Protein AF-A0A1Q9LGR7-F1 (afdb_monomer)

Sequence (185 aa):
MIRQAVPADFPRLREVEVLAGAAFRDVGMAWVAEDEPPSAEVLGRFAAAGRAWVCEVARAGGHDTAGVGGQGTAVVGGRGTAAAGGQGTVGAYLLAERVDGRVHVAQVSVDPAYRGMRLGAALIDHVDDGGGITLTTFADVPWNAPHYRRLGFRVVEATGGLALVVRREAALGLDPATRVCMIRP

Structure (mmCIF, N/CA/C/O backbone):
data_AF-A0A1Q9LGR7-F1
#
_entry.id   AF-A0A1Q9LGR7-F1
#
loop_
_atom_site.group_PDB
_atom_site.id
_atom_site.type_symbol
_atom_site.label_atom_id
_atom_site.label_alt_id
_atom_site.label_comp_id
_atom_site.label_asym_id
_atom_site.label_entity_id
_atom_site.label_seq_id
_atom_site.pdbx_PDB_ins_code
_atom_site.Cartn_x
_atom_site.Cartn_y
_atom_site.Cartn_z
_atom_site.occupancy
_atom_site.B_iso_or_equiv
_atom_site.auth_seq_id
_atom_site.auth_comp_id
_atom_site.auth_asym_id
_atom_site.auth_atom_id
_atom_site.pdbx_PDB_model_num
ATOM 1 N N . MET A 1 1 ? -11.509 -2.231 14.766 1.00 93.19 1 MET A N 1
ATOM 2 C CA . MET A 1 1 ? -12.484 -1.363 14.065 1.00 93.19 1 MET A CA 1
ATOM 3 C C . MET A 1 1 ? -11.784 -0.741 12.865 1.00 93.19 1 MET A C 1
ATOM 5 O O . MET A 1 1 ? -10.640 -0.346 13.026 1.00 93.19 1 MET A O 1
ATOM 9 N N . ILE A 1 2 ? -12.417 -0.666 11.689 1.00 97.94 2 ILE A N 1
ATOM 10 C CA . ILE A 1 2 ? -11.870 0.086 10.544 1.00 97.94 2 ILE A CA 1
ATOM 11 C C . ILE A 1 2 ? -12.575 1.440 10.458 1.00 97.94 2 ILE A C 1
ATOM 13 O O . ILE A 1 2 ? -13.800 1.495 10.570 1.00 97.94 2 ILE A O 1
ATOM 17 N N . ARG A 1 3 ? -11.808 2.516 10.273 1.00 97.75 3 ARG A N 1
ATOM 18 C CA . ARG A 1 3 ? -12.318 3.884 10.095 1.00 97.75 3 ARG A CA 1
ATOM 19 C C . ARG A 1 3 ? -11.382 4.713 9.215 1.00 97.75 3 ARG A C 1
ATOM 21 O O . ARG A 1 3 ? -10.244 4.313 8.973 1.00 97.75 3 ARG A O 1
ATOM 28 N N . GLN A 1 4 ? -11.850 5.878 8.772 1.00 98.31 4 GLN A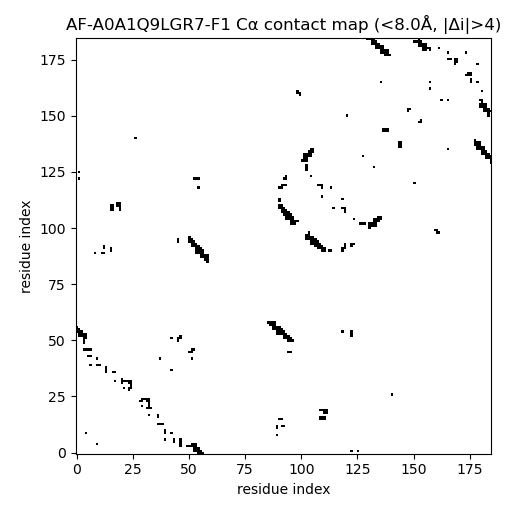 N 1
ATOM 29 C CA . GLN A 1 4 ? -10.996 6.870 8.112 1.00 98.31 4 GLN A CA 1
ATOM 30 C C . GLN A 1 4 ? -9.875 7.331 9.053 1.00 98.31 4 GLN A C 1
ATOM 32 O O . GLN A 1 4 ? -10.080 7.467 10.268 1.00 98.31 4 GLN A O 1
ATOM 37 N N . ALA A 1 5 ? -8.696 7.556 8.478 1.00 98.00 5 ALA A N 1
ATOM 38 C CA . ALA A 1 5 ? -7.567 8.138 9.183 1.00 98.00 5 ALA A CA 1
ATOM 39 C C . ALA A 1 5 ? -7.829 9.622 9.469 1.00 98.00 5 ALA A C 1
ATOM 41 O O . ALA A 1 5 ? -8.341 10.355 8.622 1.00 98.00 5 ALA A O 1
ATOM 42 N N . VAL A 1 6 ? -7.437 10.075 10.653 1.00 97.56 6 VAL A N 1
ATOM 43 C CA . VAL A 1 6 ? -7.486 11.481 11.068 1.00 97.56 6 VAL A CA 1
ATOM 44 C C . VAL A 1 6 ? -6.075 11.981 11.387 1.00 97.56 6 VAL A C 1
ATOM 46 O O . VAL A 1 6 ? -5.191 11.163 11.641 1.00 97.56 6 VAL A O 1
ATOM 49 N N . PRO A 1 7 ? -5.826 13.306 11.436 1.00 97.88 7 PRO A N 1
ATOM 50 C CA . PRO A 1 7 ? -4.489 13.840 11.713 1.00 97.88 7 PRO A CA 1
ATOM 51 C C . PRO A 1 7 ? -3.829 13.313 12.993 1.00 97.88 7 PRO A C 1
ATOM 53 O O . PRO A 1 7 ? -2.610 13.158 13.037 1.00 97.88 7 PRO A O 1
ATOM 56 N N . ALA A 1 8 ? -4.627 12.980 14.012 1.00 96.75 8 ALA A N 1
ATOM 57 C CA . ALA A 1 8 ? -4.136 12.381 15.251 1.00 96.75 8 ALA A CA 1
ATOM 58 C C . ALA A 1 8 ? -3.517 10.979 15.060 1.00 96.75 8 ALA A C 1
ATOM 60 O O . ALA A 1 8 ? -2.701 10.566 15.880 1.00 96.75 8 ALA A O 1
ATOM 61 N N . ASP A 1 9 ? -3.852 10.262 13.981 1.00 97.44 9 ASP A N 1
ATOM 62 C CA . ASP A 1 9 ? -3.286 8.943 13.682 1.00 97.44 9 ASP A CA 1
ATOM 63 C C . ASP A 1 9 ? -1.887 9.036 13.053 1.00 97.44 9 ASP A C 1
ATOM 65 O O . ASP A 1 9 ? -1.115 8.084 13.137 1.00 97.44 9 ASP A O 1
ATOM 69 N N . PHE A 1 10 ? -1.534 10.155 12.407 1.00 97.94 10 PHE A N 1
ATOM 70 C CA . PHE A 1 10 ? -0.372 10.228 11.507 1.00 97.94 10 PHE A CA 1
ATOM 71 C C . PHE A 1 10 ? 0.973 9.878 12.160 1.00 97.94 10 PHE A C 1
ATOM 73 O O . PHE A 1 10 ? 1.747 9.161 11.521 1.00 97.94 10 PHE A O 1
ATOM 80 N N . PRO A 1 11 ? 1.271 10.292 13.410 1.00 97.38 11 PRO A N 1
ATOM 81 C CA . PRO A 1 11 ? 2.485 9.841 14.090 1.00 97.38 11 PRO A CA 1
ATOM 82 C C . PRO A 1 11 ? 2.549 8.314 14.206 1.00 97.38 11 PRO A C 1
ATOM 84 O O . PRO A 1 11 ? 3.588 7.711 13.949 1.00 97.38 11 PRO A O 1
ATOM 87 N N . ARG A 1 12 ? 1.414 7.680 14.515 1.00 97.00 12 ARG A N 1
ATOM 88 C CA . ARG A 1 12 ? 1.316 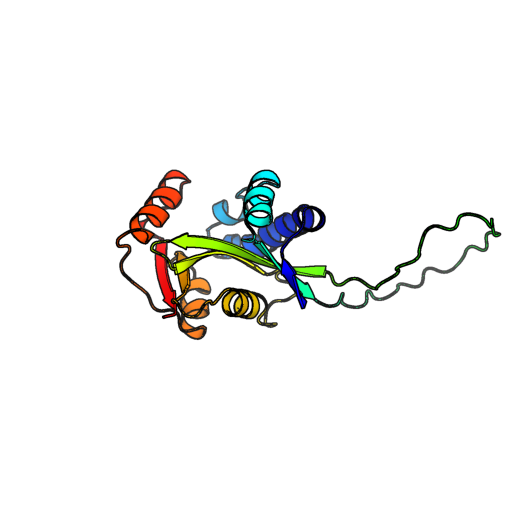6.228 14.640 1.00 97.00 12 ARG A CA 1
ATOM 89 C C . ARG A 1 12 ? 1.396 5.523 13.284 1.00 97.00 12 ARG A C 1
ATOM 91 O O . ARG A 1 12 ? 2.011 4.470 13.197 1.00 97.00 12 ARG A O 1
ATOM 98 N N . LEU A 1 13 ? 0.833 6.095 12.219 1.00 97.94 13 LEU A N 1
ATOM 99 C CA . LEU A 1 13 ? 0.972 5.546 10.861 1.00 97.94 13 LEU A CA 1
ATOM 100 C C . LEU A 1 13 ? 2.433 5.479 10.421 1.00 97.94 13 LEU A C 1
ATOM 102 O O . LEU A 1 13 ? 2.881 4.456 9.913 1.00 97.94 13 LEU A O 1
ATOM 106 N N . ARG A 1 14 ? 3.182 6.553 10.683 1.00 97.81 14 ARG A N 1
ATOM 107 C CA . ARG A 1 14 ? 4.618 6.624 10.393 1.00 97.81 14 ARG A CA 1
ATOM 108 C C . ARG A 1 14 ? 5.411 5.593 11.195 1.00 97.81 14 ARG A C 1
ATOM 110 O O . ARG A 1 14 ? 6.313 4.971 10.654 1.00 97.81 14 ARG A O 1
ATOM 117 N N . GLU A 1 15 ? 5.050 5.362 12.456 1.00 96.88 15 GLU A N 1
ATOM 118 C CA . GLU A 1 15 ? 5.655 4.298 13.266 1.00 96.88 15 GLU A CA 1
ATOM 119 C C . GLU A 1 15 ? 5.354 2.898 12.700 1.00 96.88 15 GLU A C 1
ATOM 121 O O . GLU A 1 15 ? 6.264 2.084 12.561 1.00 96.88 15 GLU A O 1
ATOM 126 N N . VAL A 1 16 ? 4.096 2.621 12.330 1.00 96.75 16 VAL A N 1
ATOM 127 C CA . VAL A 1 16 ? 3.700 1.348 11.697 1.00 96.75 16 VAL A CA 1
ATOM 128 C C . VAL A 1 16 ? 4.502 1.097 10.423 1.00 96.75 16 VAL A C 1
ATOM 130 O O . VAL A 1 16 ? 4.933 -0.031 10.201 1.00 96.75 16 VAL A O 1
ATOM 133 N N . GLU A 1 17 ? 4.715 2.130 9.610 1.00 96.31 17 GLU A N 1
ATOM 134 C CA . GLU A 1 17 ? 5.509 2.048 8.383 1.00 96.31 17 GLU A CA 1
ATOM 135 C C . GLU A 1 17 ? 6.952 1.620 8.669 1.00 96.31 17 GLU A C 1
ATOM 137 O O . GLU A 1 17 ? 7.419 0.629 8.113 1.00 96.31 17 GLU A O 1
ATOM 142 N N . VAL A 1 18 ? 7.626 2.285 9.612 1.00 95.56 18 VAL A N 1
ATOM 143 C CA . VAL A 1 18 ? 9.004 1.944 10.006 1.00 95.56 18 VAL A CA 1
ATOM 144 C C . VAL A 1 18 ? 9.090 0.512 10.549 1.00 95.56 18 VAL A C 1
ATOM 146 O O . VAL A 1 18 ? 9.990 -0.252 10.189 1.00 95.56 18 VAL A O 1
ATOM 149 N N . LEU A 1 19 ? 8.136 0.113 11.397 1.00 95.44 19 LEU A N 1
ATOM 150 C CA . LEU A 1 19 ? 8.087 -1.235 11.967 1.00 95.44 19 LEU A CA 1
ATOM 151 C C . LEU A 1 19 ? 7.837 -2.307 10.896 1.00 95.44 19 LEU A C 1
ATOM 153 O O . LEU A 1 19 ? 8.449 -3.377 10.936 1.00 95.44 19 LEU A O 1
ATOM 157 N N . ALA A 1 20 ? 6.950 -2.040 9.936 1.00 92.94 20 ALA A N 1
ATOM 158 C CA . ALA A 1 20 ? 6.671 -2.943 8.824 1.00 92.94 20 ALA A CA 1
ATOM 159 C C . ALA A 1 20 ? 7.874 -3.049 7.870 1.00 92.94 20 ALA A C 1
ATOM 161 O O . ALA A 1 20 ? 8.252 -4.160 7.484 1.00 92.94 20 ALA A O 1
ATOM 162 N N . GLY A 1 21 ? 8.504 -1.912 7.558 1.00 91.75 21 GLY A N 1
ATOM 163 C CA . GLY A 1 21 ? 9.678 -1.791 6.695 1.00 91.75 21 GLY A CA 1
ATOM 164 C C . GLY A 1 21 ? 10.907 -2.526 7.230 1.00 91.75 21 GLY A C 1
ATOM 165 O O . GLY A 1 21 ? 11.692 -3.060 6.452 1.00 91.75 21 GLY A O 1
ATOM 166 N N . ALA A 1 22 ? 11.043 -2.669 8.553 1.00 92.00 22 ALA A N 1
ATOM 167 C CA . ALA A 1 22 ? 12.174 -3.358 9.178 1.00 92.00 22 ALA A CA 1
ATOM 168 C C . ALA A 1 22 ? 12.435 -4.775 8.625 1.00 92.00 22 ALA A C 1
ATOM 170 O O . ALA A 1 22 ? 13.591 -5.185 8.542 1.00 92.00 22 ALA A O 1
ATOM 171 N N . ALA A 1 23 ? 11.389 -5.498 8.204 1.00 89.19 23 ALA A N 1
ATOM 172 C CA . ALA A 1 23 ? 11.511 -6.846 7.642 1.00 89.19 23 ALA A CA 1
ATOM 173 C C . ALA A 1 23 ? 12.267 -6.896 6.301 1.00 89.19 23 ALA A C 1
ATOM 175 O O . ALA A 1 23 ? 12.783 -7.946 5.926 1.00 89.19 23 ALA A O 1
ATOM 176 N N . PHE A 1 24 ? 12.361 -5.778 5.575 1.00 88.88 24 PHE A N 1
ATOM 177 C CA . PHE A 1 24 ? 13.086 -5.714 4.305 1.00 88.88 24 PHE A CA 1
ATOM 178 C C . PHE A 1 24 ? 14.612 -5.797 4.484 1.00 88.88 24 PHE A C 1
ATOM 180 O O . PHE A 1 24 ? 15.311 -6.200 3.551 1.00 88.88 24 PHE A O 1
ATOM 187 N N . ARG A 1 25 ? 15.144 -5.512 5.686 1.00 91.12 25 ARG A N 1
ATOM 188 C CA . ARG A 1 25 ? 16.574 -5.713 5.993 1.00 91.12 25 ARG A CA 1
ATOM 189 C C . ARG A 1 25 ? 16.997 -7.170 5.825 1.00 91.12 25 ARG A C 1
ATOM 191 O O . ARG A 1 25 ? 18.041 -7.433 5.234 1.00 91.12 25 ARG A O 1
ATOM 198 N N . ASP A 1 26 ? 16.150 -8.099 6.255 1.00 89.25 26 ASP A N 1
ATOM 199 C CA . ASP A 1 26 ? 16.452 -9.536 6.264 1.00 89.25 26 ASP A CA 1
ATOM 200 C C . ASP A 1 26 ? 16.513 -10.152 4.853 1.00 89.25 26 ASP A C 1
ATOM 202 O O . ASP A 1 26 ? 16.970 -11.281 4.687 1.00 89.25 26 ASP A O 1
ATOM 206 N N . VAL A 1 27 ? 16.087 -9.411 3.822 1.00 88.38 27 VAL A N 1
ATOM 207 C CA . VAL A 1 27 ? 16.148 -9.818 2.405 1.00 88.38 27 VAL A CA 1
ATOM 208 C C . VAL A 1 27 ? 17.081 -8.944 1.568 1.00 88.38 27 VAL A C 1
ATOM 210 O O . VAL A 1 27 ? 16.961 -8.897 0.347 1.00 88.38 27 VAL A O 1
ATOM 213 N N . GLY A 1 28 ? 18.013 -8.232 2.209 1.00 86.69 28 GLY A N 1
ATOM 214 C CA . GLY A 1 28 ? 19.001 -7.403 1.511 1.00 86.69 28 GLY A CA 1
ATOM 215 C C . GLY A 1 28 ? 18.433 -6.108 0.922 1.00 86.69 28 GLY A C 1
ATOM 216 O O . GLY A 1 28 ? 19.099 -5.451 0.128 1.00 86.69 28 GLY A O 1
ATOM 217 N N . MET A 1 29 ? 17.224 -5.712 1.324 1.00 88.94 29 MET A N 1
ATOM 218 C CA . MET A 1 29 ? 16.559 -4.476 0.904 1.00 88.94 29 MET A CA 1
ATOM 219 C C . MET A 1 29 ? 16.578 -3.437 2.035 1.00 88.94 29 MET A C 1
ATOM 221 O O . MET A 1 29 ? 15.563 -2.820 2.348 1.00 88.94 29 MET A O 1
ATOM 225 N N . ALA A 1 30 ? 17.739 -3.247 2.674 1.00 86.44 30 ALA A N 1
ATOM 226 C CA . ALA A 1 30 ? 17.894 -2.299 3.783 1.00 86.44 30 ALA A CA 1
ATOM 227 C C . ALA A 1 30 ? 17.481 -0.868 3.402 1.00 86.44 30 ALA A C 1
ATOM 229 O O . ALA A 1 30 ? 16.857 -0.192 4.209 1.00 86.44 30 ALA A O 1
ATOM 230 N N . TRP A 1 31 ? 17.704 -0.468 2.147 1.00 84.06 31 TRP A N 1
ATOM 231 C CA . TRP A 1 31 ? 17.274 0.824 1.610 1.00 84.06 31 TRP A CA 1
ATOM 232 C C . TRP A 1 31 ? 15.750 1.041 1.667 1.00 84.06 31 TRP A C 1
ATOM 234 O O . TRP A 1 31 ? 15.321 2.174 1.826 1.00 84.06 31 TRP A O 1
ATOM 244 N N . VAL A 1 32 ? 14.926 -0.018 1.596 1.00 82.75 32 VAL A N 1
ATOM 245 C CA . VAL A 1 32 ? 13.465 0.082 1.809 1.00 82.75 32 VAL A CA 1
ATOM 246 C C . VAL A 1 32 ? 13.161 0.320 3.286 1.00 82.75 32 VAL A C 1
ATOM 248 O O . VAL A 1 32 ? 12.265 1.074 3.634 1.00 82.75 32 VAL A O 1
ATOM 251 N N . ALA A 1 33 ? 13.907 -0.337 4.173 1.00 83.88 33 ALA A N 1
ATOM 252 C CA . ALA A 1 33 ? 13.728 -0.210 5.616 1.00 83.88 33 ALA A CA 1
ATOM 253 C C . ALA A 1 33 ? 14.269 1.113 6.189 1.00 83.88 33 ALA A C 1
ATOM 255 O O . ALA A 1 33 ? 13.968 1.448 7.335 1.00 83.88 33 ALA A O 1
ATOM 256 N N . GLU A 1 34 ? 15.126 1.790 5.431 1.00 86.38 34 GLU A N 1
ATOM 257 C CA . GLU A 1 34 ? 15.734 3.088 5.737 1.00 86.38 34 GLU A CA 1
ATOM 258 C C . GLU A 1 34 ? 15.008 4.248 5.046 1.00 86.38 34 GLU A C 1
ATOM 260 O O . GLU A 1 34 ? 15.310 5.403 5.343 1.00 86.38 34 GLU A O 1
ATOM 265 N N . ASP A 1 35 ? 14.060 3.953 4.151 1.00 88.12 35 ASP A N 1
ATOM 266 C CA . ASP A 1 35 ? 13.255 4.969 3.486 1.00 88.12 35 ASP A CA 1
ATOM 267 C C . ASP A 1 35 ? 12.397 5.742 4.496 1.00 88.12 35 ASP A C 1
ATOM 269 O O . ASP A 1 35 ? 11.912 5.208 5.501 1.00 88.12 35 ASP A O 1
ATOM 273 N N . GLU A 1 36 ? 12.222 7.032 4.232 1.00 88.94 36 GLU A N 1
ATOM 274 C CA . GLU A 1 36 ? 11.478 7.911 5.124 1.00 88.94 36 GLU A CA 1
ATOM 275 C C . GLU A 1 36 ? 9.975 7.606 4.994 1.00 88.94 36 GLU A C 1
ATOM 277 O O . GLU A 1 36 ? 9.424 7.680 3.891 1.00 88.94 36 GLU A O 1
ATOM 282 N N . PRO A 1 37 ? 9.256 7.317 6.097 1.00 92.69 37 PRO A N 1
ATOM 283 C CA . PRO A 1 37 ? 7.826 7.057 6.021 1.00 92.69 37 PRO A CA 1
ATOM 284 C C . PRO A 1 37 ? 7.073 8.273 5.456 1.00 92.69 37 PRO A C 1
ATOM 286 O O . PRO A 1 37 ? 7.495 9.420 5.669 1.00 92.69 37 PRO A O 1
ATOM 289 N N . PRO A 1 38 ? 5.893 8.074 4.831 1.00 93.00 38 PRO A N 1
ATOM 290 C CA . PRO A 1 38 ? 5.107 9.159 4.258 1.00 93.00 38 PRO A CA 1
ATOM 291 C C . PRO A 1 38 ? 4.955 10.343 5.218 1.00 93.00 38 PRO A C 1
ATOM 293 O O . PRO A 1 38 ? 4.613 10.185 6.399 1.00 93.00 38 PRO A O 1
ATOM 296 N N . SER A 1 39 ? 5.229 11.551 4.722 1.00 96.62 39 SER A N 1
ATOM 297 C CA . SER A 1 39 ? 5.115 12.763 5.533 1.00 96.62 39 SER A CA 1
ATOM 298 C C . SER A 1 39 ? 3.681 12.965 6.026 1.00 96.62 39 SER A C 1
ATOM 300 O O . SER A 1 39 ? 2.715 12.531 5.393 1.00 96.62 39 SER A O 1
ATOM 302 N N . ALA A 1 40 ? 3.519 13.670 7.148 1.00 96.81 40 ALA A N 1
ATOM 303 C CA . ALA A 1 40 ? 2.192 14.043 7.642 1.00 96.81 40 ALA A CA 1
ATOM 304 C C . ALA A 1 40 ? 1.384 14.833 6.593 1.00 96.81 40 ALA A C 1
ATOM 306 O O . ALA A 1 40 ? 0.163 14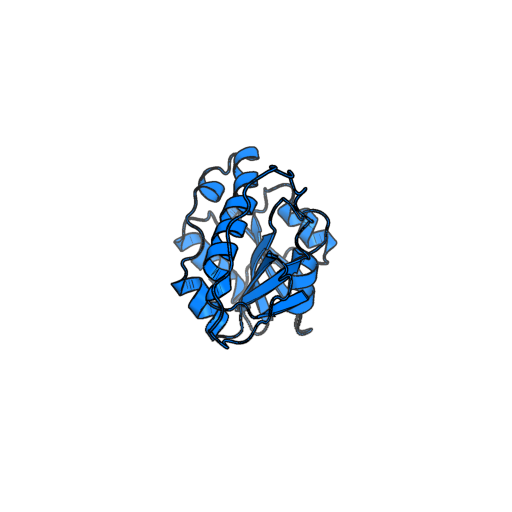.728 6.551 1.00 96.81 40 ALA A O 1
ATOM 307 N N . GLU A 1 41 ? 2.060 15.577 5.714 1.00 97.50 41 GLU A N 1
ATOM 308 C CA . GLU A 1 41 ? 1.433 16.268 4.587 1.00 97.50 41 GLU A CA 1
ATOM 309 C C . GLU A 1 41 ? 0.886 15.280 3.546 1.00 97.50 41 GLU A C 1
ATOM 311 O O . GLU A 1 41 ? -0.266 15.402 3.127 1.00 97.50 41 GLU A O 1
ATOM 316 N N . VAL A 1 42 ? 1.675 14.270 3.157 1.00 97.00 42 VAL A N 1
ATOM 317 C CA . VAL A 1 42 ? 1.226 13.208 2.242 1.00 97.00 42 VAL A CA 1
ATOM 318 C C . VAL A 1 42 ? 0.028 12.474 2.843 1.00 97.00 42 VAL A C 1
ATOM 320 O O . VAL A 1 42 ? -1.015 12.388 2.195 1.00 97.00 42 VAL A O 1
ATOM 323 N N . LEU A 1 43 ? 0.139 12.015 4.094 1.00 98.31 43 LEU A N 1
ATOM 324 C CA . LEU A 1 43 ? -0.949 11.343 4.814 1.00 98.31 43 LEU A CA 1
ATOM 325 C C . LEU A 1 43 ? -2.196 12.233 4.911 1.00 98.31 43 LEU A C 1
ATOM 327 O O . LEU A 1 43 ? -3.309 11.776 4.649 1.00 98.31 43 LEU A O 1
ATOM 331 N N . GLY A 1 44 ? -2.002 13.522 5.196 1.00 98.19 44 GLY A N 1
ATOM 332 C CA . GLY A 1 44 ? -3.050 14.536 5.231 1.00 98.19 44 GLY A CA 1
ATOM 333 C C . GLY A 1 44 ? -3.807 14.661 3.914 1.00 98.19 44 GLY A C 1
ATOM 334 O O . GLY A 1 44 ? -5.036 14.710 3.926 1.00 98.19 44 GLY A O 1
ATOM 335 N N . ARG A 1 45 ? -3.110 14.638 2.770 1.00 98.25 45 ARG A N 1
ATOM 336 C CA . ARG A 1 45 ? -3.752 14.677 1.444 1.00 98.25 45 ARG A CA 1
ATOM 337 C C . ARG A 1 45 ? -4.611 13.446 1.166 1.00 98.25 45 ARG A C 1
ATOM 339 O O . ARG A 1 45 ? -5.690 13.584 0.589 1.00 98.25 45 ARG A O 1
ATOM 346 N N . PHE A 1 46 ? -4.163 12.254 1.565 1.00 98.44 46 PHE A N 1
ATOM 347 C CA . PHE A 1 46 ? -4.97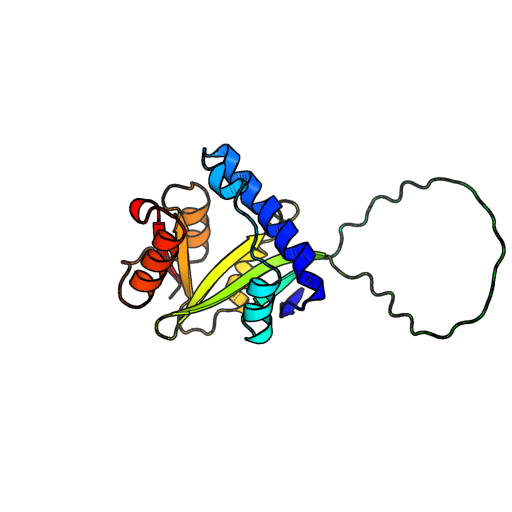8 11.043 1.431 1.00 98.44 46 PHE A CA 1
ATOM 348 C C .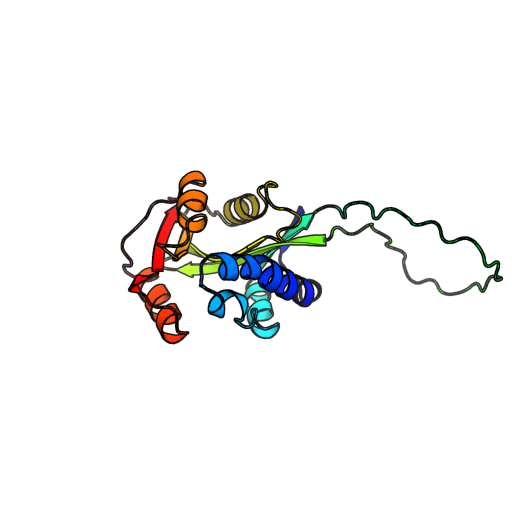 PHE A 1 46 ? -6.197 11.090 2.357 1.00 98.44 46 PHE A C 1
ATOM 350 O O . PHE A 1 46 ? -7.313 10.873 1.888 1.00 98.44 46 PHE A O 1
ATOM 357 N N . ALA A 1 47 ? -6.010 11.444 3.631 1.00 98.25 47 ALA A N 1
ATOM 358 C CA . ALA A 1 47 ? -7.094 11.546 4.607 1.00 98.25 47 ALA A CA 1
ATOM 359 C C . ALA A 1 47 ? -8.155 12.583 4.200 1.00 98.25 47 ALA A C 1
ATOM 361 O O . ALA A 1 47 ? -9.343 12.273 4.173 1.00 98.25 47 ALA A O 1
ATOM 362 N N . ALA A 1 48 ? -7.739 13.786 3.788 1.00 98.06 48 ALA A N 1
ATOM 363 C CA . ALA A 1 48 ? -8.652 14.840 3.337 1.00 98.06 48 ALA A CA 1
ATOM 364 C C . ALA A 1 48 ? -9.46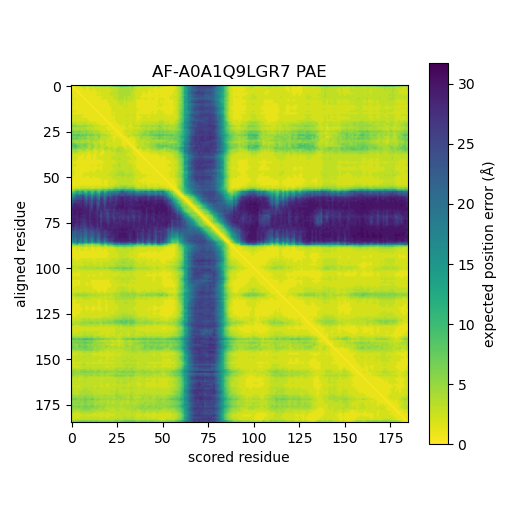0 14.438 2.092 1.00 98.06 48 ALA A C 1
ATOM 366 O O . ALA A 1 48 ? -10.580 14.902 1.898 1.00 98.06 48 ALA A O 1
ATOM 367 N N . ALA A 1 49 ? -8.908 13.555 1.258 1.00 97.81 49 ALA A N 1
ATOM 368 C CA . ALA A 1 49 ? -9.588 13.015 0.089 1.00 97.81 49 ALA A CA 1
ATOM 369 C C . ALA A 1 49 ? -10.432 11.758 0.389 1.00 97.81 49 ALA A C 1
ATOM 371 O O . ALA A 1 49 ? -10.937 11.145 -0.549 1.00 97.81 49 ALA A O 1
ATOM 372 N N . GLY A 1 50 ? -10.555 11.341 1.656 1.00 97.88 50 GLY A N 1
ATOM 373 C CA . GLY A 1 50 ? -11.271 10.124 2.051 1.00 97.88 50 GLY A CA 1
ATOM 374 C C . GLY A 1 50 ? -10.582 8.830 1.607 1.00 97.88 50 GLY A C 1
ATOM 375 O O . GLY A 1 50 ? -11.247 7.818 1.398 1.00 97.88 50 GLY A O 1
ATOM 376 N N . ARG A 1 51 ? -9.260 8.878 1.399 1.00 98.38 51 ARG A N 1
ATOM 377 C CA . ARG A 1 51 ? -8.435 7.823 0.788 1.00 98.38 51 ARG A CA 1
ATOM 378 C C . ARG A 1 51 ? -7.406 7.207 1.746 1.00 98.38 51 ARG A C 1
ATOM 380 O O . ARG A 1 51 ? -6.442 6.589 1.293 1.00 98.38 51 ARG A O 1
ATOM 387 N N . ALA A 1 52 ? -7.592 7.386 3.052 1.00 98.69 52 ALA A N 1
ATOM 388 C CA . ALA A 1 52 ? -6.746 6.795 4.083 1.00 98.69 52 ALA A CA 1
ATOM 389 C C . ALA A 1 52 ? -7.600 6.118 5.157 1.00 98.69 52 ALA A C 1
ATOM 391 O O . ALA A 1 52 ? -8.490 6.742 5.734 1.00 98.69 52 ALA A O 1
ATOM 392 N N . TRP A 1 53 ? -7.291 4.864 5.475 1.00 98.81 53 TRP A N 1
ATOM 393 C CA . TRP A 1 53 ? -8.005 4.084 6.485 1.00 98.81 53 TRP A CA 1
ATOM 394 C C . TRP A 1 53 ? -7.047 3.491 7.500 1.00 98.81 53 TRP A C 1
ATOM 396 O O . TRP A 1 53 ? -5.923 3.119 7.167 1.00 98.81 53 TRP A O 1
ATOM 406 N N . VAL A 1 54 ? -7.529 3.350 8.730 1.00 98.69 54 VAL A N 1
ATOM 407 C CA . VAL A 1 54 ? -6.821 2.679 9.820 1.00 98.69 54 VAL A CA 1
ATOM 408 C C . VAL A 1 54 ? -7.632 1.502 10.335 1.00 98.69 54 VAL A C 1
ATOM 410 O O . VAL A 1 54 ? -8.864 1.540 10.355 1.00 98.69 54 VAL A O 1
ATOM 413 N N . CYS A 1 55 ? -6.936 0.460 10.778 1.00 98.25 55 CYS A N 1
ATOM 414 C CA . CYS A 1 55 ? -7.516 -0.641 11.528 1.00 98.25 55 CYS A CA 1
ATOM 415 C C . CYS A 1 55 ? -7.058 -0.556 12.988 1.00 98.25 55 CYS A C 1
ATOM 417 O O . CYS A 1 55 ? -5.888 -0.779 13.308 1.00 98.25 55 CYS A O 1
ATOM 419 N N . GLU A 1 56 ? -7.989 -0.226 13.874 1.00 96.25 56 GLU A N 1
ATOM 420 C CA . GLU A 1 56 ? -7.778 -0.211 15.316 1.00 96.25 56 GLU A CA 1
ATOM 421 C C . GLU A 1 56 ? -7.929 -1.611 15.907 1.00 96.25 56 GLU A C 1
ATOM 423 O O . GLU A 1 56 ? -8.912 -2.317 15.641 1.00 96.25 56 GLU A O 1
ATOM 428 N N . VAL A 1 57 ? -6.994 -1.969 16.777 1.00 93.00 57 VAL A N 1
ATOM 429 C CA . VAL A 1 57 ? -7.016 -3.182 17.592 1.00 93.00 57 VAL A CA 1
ATOM 430 C C . VAL A 1 57 ? -7.141 -2.811 19.063 1.00 93.00 57 VAL A C 1
ATOM 432 O O . VAL A 1 57 ? -6.671 -1.755 19.490 1.00 93.00 57 VAL A O 1
ATOM 435 N N . ALA A 1 58 ? -7.780 -3.673 19.856 1.00 85.94 58 ALA A N 1
ATOM 436 C CA . ALA A 1 58 ? -7.776 -3.504 21.304 1.00 85.94 58 ALA A CA 1
ATOM 437 C C . ALA A 1 58 ? -6.321 -3.467 21.791 1.00 85.94 58 ALA A C 1
ATOM 439 O O . ALA A 1 58 ? -5.502 -4.277 21.352 1.00 85.94 58 ALA A O 1
ATOM 440 N N . ARG A 1 59 ? -5.985 -2.523 22.676 1.00 70.69 59 ARG A N 1
ATOM 441 C CA . ARG A 1 59 ? -4.670 -2.544 23.318 1.00 70.69 59 ARG A CA 1
ATOM 442 C C . ARG A 1 59 ? -4.544 -3.862 24.075 1.00 70.69 59 ARG A C 1
ATOM 444 O O . ARG A 1 59 ? -5.410 -4.175 24.890 1.00 70.69 59 ARG A O 1
ATOM 451 N N . ALA A 1 60 ? -3.484 -4.623 23.805 1.00 59.00 60 ALA A N 1
ATOM 452 C CA . ALA A 1 60 ? -3.104 -5.704 24.700 1.00 59.00 60 ALA A CA 1
ATOM 453 C C . ALA A 1 60 ? -2.940 -5.085 26.093 1.00 59.00 60 ALA A C 1
ATOM 455 O O . ALA A 1 60 ? -2.254 -4.069 26.229 1.00 59.00 60 ALA A O 1
ATOM 456 N N . GLY A 1 61 ? -3.636 -5.629 27.094 1.00 51.00 61 GLY A N 1
ATOM 457 C CA . GLY A 1 61 ? -3.507 -5.160 28.468 1.00 51.00 61 GLY A CA 1
ATOM 458 C C . GLY A 1 61 ? -2.034 -5.199 28.854 1.00 51.00 61 GLY A C 1
ATOM 459 O O . GLY A 1 61 ? -1.428 -6.270 28.869 1.00 51.00 61 GLY A O 1
ATOM 460 N N . GLY A 1 62 ? -1.440 -4.029 29.090 1.00 44.66 62 GLY A N 1
ATOM 461 C CA . GLY A 1 62 ? -0.116 -3.955 29.682 1.00 44.66 62 GLY A CA 1
ATOM 462 C C . GLY A 1 62 ? -0.187 -4.637 31.040 1.00 44.66 62 GLY A C 1
ATOM 463 O O . GLY A 1 62 ? -1.097 -4.359 31.820 1.00 44.66 62 GLY A O 1
ATOM 464 N N . HIS A 1 63 ? 0.735 -5.559 31.296 1.00 40.53 63 HIS A N 1
ATOM 465 C CA . HIS A 1 63 ? 0.951 -6.060 32.642 1.00 40.53 63 HIS A CA 1
ATOM 466 C C . HIS A 1 63 ? 1.286 -4.856 33.521 1.00 40.53 63 HIS A C 1
ATOM 468 O O . HIS A 1 63 ? 2.326 -4.224 33.341 1.00 40.53 63 HIS A O 1
ATOM 474 N N . ASP A 1 64 ? 0.372 -4.533 34.429 1.00 37.53 64 ASP A N 1
ATOM 475 C CA . ASP A 1 64 ? 0.576 -3.564 35.491 1.00 37.53 64 ASP A CA 1
ATOM 476 C C . ASP A 1 64 ? 1.704 -4.113 36.374 1.00 37.53 64 ASP A C 1
ATOM 478 O O . ASP A 1 64 ? 1.501 -5.002 37.205 1.00 37.53 64 ASP A O 1
ATOM 482 N N . THR A 1 65 ? 2.937 -3.650 36.176 1.00 40.62 65 THR A N 1
ATOM 483 C CA . THR A 1 65 ? 3.952 -3.793 37.218 1.00 40.62 65 THR A CA 1
ATOM 484 C C . THR A 1 65 ? 3.561 -2.829 38.322 1.00 40.62 65 THR A C 1
ATOM 486 O O . THR A 1 65 ? 3.919 -1.653 38.290 1.00 40.62 65 THR A O 1
ATOM 489 N N . ALA A 1 66 ? 2.781 -3.342 39.272 1.00 40.50 66 ALA A N 1
ATOM 490 C CA . ALA A 1 66 ? 2.460 -2.688 40.525 1.00 40.50 66 ALA A CA 1
ATOM 491 C C . ALA A 1 66 ? 3.757 -2.250 41.228 1.00 40.50 66 ALA A C 1
ATOM 493 O O . ALA A 1 66 ? 4.428 -3.035 41.895 1.00 40.50 66 ALA A O 1
ATOM 494 N N . GLY A 1 67 ? 4.110 -0.978 41.056 1.00 33.19 67 GLY A N 1
ATOM 495 C CA . GLY A 1 67 ? 5.075 -0.260 41.873 1.00 33.19 67 GLY A CA 1
ATOM 496 C C . GLY A 1 67 ? 4.333 0.415 43.018 1.00 33.19 67 GLY A C 1
ATOM 497 O O . GLY A 1 67 ? 3.605 1.383 42.825 1.00 33.19 67 GLY A O 1
ATOM 498 N N . VAL A 1 68 ? 4.489 -0.154 44.206 1.00 39.22 68 VAL A N 1
ATOM 499 C CA . VAL A 1 68 ? 3.942 0.301 45.486 1.00 39.22 68 VAL A CA 1
ATOM 500 C C . VAL A 1 68 ? 4.387 1.731 45.832 1.00 39.22 68 VAL A C 1
ATOM 502 O O . VAL A 1 68 ? 5.578 2.021 45.830 1.00 39.22 68 VAL A O 1
ATOM 505 N N . GLY A 1 69 ? 3.434 2.553 46.289 1.00 29.44 69 GLY A N 1
ATOM 506 C CA . GLY A 1 69 ? 3.642 3.465 47.423 1.00 29.44 69 GLY A CA 1
ATOM 507 C C . GLY A 1 69 ? 3.714 4.966 47.126 1.00 29.44 69 GLY A C 1
ATOM 508 O O . GLY A 1 69 ? 4.714 5.466 46.629 1.00 29.44 69 GLY A O 1
ATOM 509 N N . GLY A 1 70 ? 2.696 5.708 47.575 1.00 29.05 70 GLY A N 1
ATOM 510 C CA . GLY A 1 70 ? 2.785 7.160 47.756 1.00 29.05 70 GLY A CA 1
ATOM 511 C C . GLY A 1 70 ? 1.424 7.827 47.929 1.00 29.05 70 GLY A C 1
ATOM 512 O O . GLY A 1 70 ? 0.826 8.267 46.955 1.00 29.05 70 GLY A O 1
ATOM 513 N N . GLN A 1 71 ? 0.920 7.891 49.165 1.00 30.70 71 GLN A N 1
ATOM 514 C CA . GLN A 1 71 ? -0.277 8.668 49.498 1.00 30.70 71 GLN A CA 1
ATOM 515 C C . GLN A 1 71 ? -0.018 10.172 49.297 1.00 30.70 71 GLN A C 1
ATOM 517 O O . GLN A 1 71 ? 0.968 10.700 49.807 1.00 30.70 71 GLN A O 1
ATOM 522 N N . GLY A 1 72 ? -0.927 10.862 48.605 1.00 27.08 72 GLY A N 1
ATOM 523 C CA . GLY A 1 72 ? -0.902 12.313 48.423 1.00 27.08 72 GLY A CA 1
ATOM 524 C C . GLY A 1 72 ? -2.300 12.857 48.126 1.00 27.08 72 GLY A C 1
ATOM 525 O O . GLY A 1 72 ? -2.932 12.482 47.148 1.00 27.08 72 GLY A O 1
ATOM 526 N N . THR A 1 73 ? -2.776 13.702 49.032 1.00 26.83 73 THR A N 1
ATOM 527 C CA . THR A 1 73 ? -4.079 14.379 49.157 1.00 26.83 73 THR A CA 1
ATOM 528 C C . THR A 1 73 ? -4.661 15.063 47.908 1.00 26.83 73 THR A C 1
ATOM 530 O O . THR A 1 73 ? -3.946 15.585 47.060 1.00 26.83 73 THR A O 1
ATOM 533 N N . ALA A 1 74 ? -5.998 15.119 47.876 1.00 27.48 74 ALA A N 1
ATOM 534 C CA . ALA A 1 74 ? -6.864 15.660 46.828 1.00 27.48 74 ALA A CA 1
ATOM 535 C C . ALA A 1 74 ? -6.808 17.189 46.614 1.00 27.48 74 ALA A C 1
ATOM 537 O O . ALA A 1 74 ? -6.680 17.956 47.566 1.00 27.48 74 ALA A O 1
ATOM 538 N N . VAL A 1 75 ? -7.087 17.613 45.372 1.00 32.50 75 VAL A N 1
ATOM 539 C CA . VAL A 1 75 ? -7.669 18.924 45.024 1.00 32.50 75 VAL A CA 1
ATOM 540 C C . VAL A 1 75 ? -8.835 18.694 44.052 1.00 32.50 75 VAL A C 1
ATOM 542 O O . VAL A 1 75 ? -8.698 17.984 43.058 1.00 32.50 75 VAL A O 1
ATOM 545 N N . VAL A 1 76 ? -9.996 19.279 44.362 1.00 30.97 76 VAL A N 1
ATOM 546 C CA . VAL A 1 76 ? -11.231 19.258 43.558 1.00 30.97 76 VAL A CA 1
ATOM 547 C C . VAL A 1 76 ? -11.308 20.519 42.693 1.00 30.97 76 VAL A C 1
ATOM 549 O O . VAL A 1 76 ? -11.114 21.613 43.212 1.00 30.97 76 VAL A O 1
ATOM 552 N N . GLY A 1 77 ? -11.722 20.381 41.426 1.00 27.48 77 GLY A N 1
ATOM 553 C CA . GLY A 1 77 ? -12.468 21.440 40.731 1.00 27.48 77 GLY A CA 1
ATOM 554 C C . GLY A 1 77 ? -12.077 21.709 39.278 1.00 27.48 77 GLY A C 1
ATOM 555 O O . GLY A 1 77 ? -11.321 22.629 39.002 1.00 27.48 77 GLY A O 1
ATOM 556 N N . GLY A 1 78 ? -12.678 20.976 38.338 1.00 29.11 78 GLY A N 1
ATOM 557 C CA . GLY A 1 78 ? -12.633 21.317 36.914 1.00 29.11 78 GLY A CA 1
ATOM 558 C C . GLY A 1 78 ? -13.473 20.361 36.073 1.00 29.11 78 GLY A C 1
ATOM 559 O O . GLY A 1 78 ? -12.998 19.307 35.668 1.00 29.11 78 GLY A O 1
ATOM 560 N N . ARG A 1 79 ? -14.745 20.706 35.832 1.00 40.56 79 ARG A N 1
ATOM 561 C CA . ARG A 1 79 ? -15.619 19.984 34.894 1.00 40.56 79 ARG A CA 1
ATOM 562 C C . ARG A 1 79 ? -15.096 20.176 33.466 1.00 40.56 79 ARG A C 1
ATOM 564 O O . ARG A 1 79 ? -15.360 21.199 32.847 1.00 40.56 79 ARG A O 1
ATOM 571 N N . GLY A 1 80 ? -14.410 19.162 32.955 1.00 30.52 80 GLY A N 1
ATOM 572 C CA . GLY A 1 80 ? -14.157 18.926 31.537 1.00 30.52 80 GLY A CA 1
ATOM 573 C C . GLY A 1 80 ? -14.365 17.438 31.284 1.00 30.52 80 GLY A C 1
ATOM 574 O O . GLY A 1 80 ? -13.792 16.605 31.975 1.00 30.52 80 GLY A O 1
ATOM 575 N N . THR A 1 81 ? -15.284 17.120 30.383 1.00 37.72 81 THR A N 1
ATOM 576 C CA . THR A 1 81 ? -15.840 15.794 30.084 1.00 37.72 81 THR A CA 1
ATOM 577 C C . THR A 1 81 ? -14.813 14.660 30.071 1.00 37.72 81 THR A C 1
ATOM 579 O O . THR A 1 81 ? -13.959 14.591 29.188 1.00 37.72 81 THR A O 1
ATOM 582 N N . ALA A 1 82 ? -14.967 13.710 30.992 1.00 37.44 82 ALA A N 1
ATOM 583 C CA . ALA A 1 82 ? -14.395 12.386 30.832 1.00 37.44 82 ALA A CA 1
ATOM 584 C C . ALA A 1 82 ? -15.111 11.666 29.681 1.00 37.44 82 ALA A C 1
ATOM 586 O O . ALA A 1 82 ? -16.287 11.325 29.782 1.00 37.44 82 ALA A O 1
ATOM 587 N N . ALA A 1 83 ? -14.369 11.385 28.617 1.00 39.62 83 ALA A N 1
ATOM 588 C CA . ALA A 1 83 ? -14.512 10.134 27.893 1.00 39.62 83 ALA A CA 1
ATOM 589 C C . ALA A 1 83 ? -13.171 9.404 28.010 1.00 39.62 83 ALA A C 1
ATOM 591 O O . ALA A 1 83 ? -12.356 9.391 27.093 1.00 39.62 83 ALA A O 1
ATOM 592 N N . ALA A 1 84 ? -12.933 8.814 29.183 1.00 51.75 84 ALA A N 1
ATOM 593 C CA . ALA A 1 84 ? -11.999 7.708 29.304 1.00 51.75 84 ALA A CA 1
ATOM 594 C C . ALA A 1 84 ? -12.631 6.502 28.591 1.00 51.75 84 ALA A C 1
ATOM 596 O O . ALA A 1 84 ? -13.314 5.687 29.201 1.00 51.75 84 ALA A O 1
ATOM 597 N N . GLY A 1 85 ? -12.479 6.433 27.270 1.00 40.06 85 GLY A N 1
ATOM 598 C CA . GLY A 1 85 ? -12.637 5.183 26.539 1.00 40.06 85 GLY A CA 1
ATOM 599 C C . GLY A 1 85 ? -11.261 4.544 26.466 1.00 40.06 85 GLY A C 1
ATOM 600 O O . GLY A 1 85 ? -10.324 5.209 26.043 1.00 40.06 85 GLY A O 1
ATOM 601 N N . GLY A 1 86 ? -11.091 3.293 26.887 1.00 54.91 86 GLY A N 1
ATOM 602 C CA . GLY A 1 86 ? -9.854 2.556 26.616 1.00 54.91 86 GLY A CA 1
ATOM 603 C C . GLY A 1 86 ? -9.681 2.416 25.103 1.00 54.91 86 GLY A C 1
ATOM 604 O O . GLY A 1 86 ? -10.241 1.504 24.503 1.00 54.91 86 GLY A O 1
ATOM 605 N N . GLN A 1 87 ? -8.998 3.374 24.471 1.00 60.16 87 GLN A N 1
ATOM 606 C CA . GLN A 1 87 ? -8.953 3.496 23.017 1.00 60.16 87 GLN A CA 1
ATOM 607 C C . GLN A 1 87 ? -7.921 2.523 22.448 1.00 60.16 87 GLN A C 1
ATOM 609 O O . GLN A 1 87 ? -6.759 2.494 22.877 1.00 60.16 87 GLN A O 1
ATOM 614 N N . GLY A 1 88 ? -8.367 1.706 21.494 1.00 73.88 88 GLY A N 1
ATOM 615 C CA . GLY A 1 88 ? -7.511 0.802 20.736 1.00 73.88 88 GLY A CA 1
ATOM 616 C C . GLY A 1 88 ? -6.312 1.522 20.114 1.00 73.88 88 GLY A C 1
ATOM 617 O O . GLY A 1 88 ? -6.267 2.747 20.026 1.00 73.88 88 GLY A O 1
ATOM 618 N N . THR A 1 89 ? -5.300 0.763 19.713 1.00 91.81 89 THR A N 1
ATOM 619 C CA . THR A 1 89 ? -4.159 1.305 18.966 1.00 91.81 89 THR A CA 1
ATOM 620 C C . THR A 1 89 ? -4.317 0.988 17.486 1.00 91.81 89 THR A C 1
ATOM 622 O O . THR A 1 89 ? -4.924 -0.020 17.126 1.00 91.81 89 THR A O 1
ATOM 625 N N . VAL A 1 90 ? -3.786 1.839 16.609 1.00 96.56 90 VAL A N 1
ATOM 626 C CA . VAL A 1 90 ? -3.749 1.541 15.174 1.00 96.56 90 VAL A CA 1
ATOM 627 C C . VAL A 1 90 ? -2.740 0.418 14.947 1.00 96.56 90 VAL A C 1
ATOM 629 O O . VAL A 1 90 ? -1.550 0.576 15.229 1.00 96.56 90 VAL A O 1
ATOM 632 N N . GLY A 1 91 ? -3.227 -0.728 14.473 1.00 97.19 91 GLY A N 1
ATOM 633 C CA . GLY A 1 91 ? -2.407 -1.899 14.159 1.00 97.19 91 GLY A CA 1
ATOM 634 C C . GLY A 1 91 ? -2.049 -2.015 12.678 1.00 97.19 91 GLY A C 1
ATOM 635 O O . GLY A 1 91 ? -1.097 -2.708 12.333 1.00 97.19 91 GLY A O 1
ATOM 636 N N . ALA A 1 92 ? -2.797 -1.346 11.799 1.00 98.25 92 ALA A N 1
ATOM 637 C CA . ALA A 1 92 ? -2.541 -1.316 10.363 1.00 98.25 92 ALA A CA 1
ATOM 638 C C . ALA A 1 92 ? -3.183 -0.089 9.708 1.00 98.25 92 ALA A C 1
ATOM 640 O O . ALA A 1 92 ? -4.141 0.470 10.250 1.00 98.25 92 ALA A O 1
ATOM 641 N N . TYR A 1 93 ? -2.711 0.279 8.519 1.00 98.69 93 TYR A N 1
ATOM 642 C CA . TYR A 1 93 ? -3.336 1.310 7.694 1.00 98.69 93 TYR A CA 1
ATOM 643 C C . TYR A 1 93 ? -3.235 1.011 6.202 1.00 98.69 93 TYR A C 1
ATOM 645 O O . TYR A 1 93 ? -2.449 0.163 5.776 1.00 98.69 93 TYR A O 1
ATOM 653 N N . LEU A 1 94 ? -4.057 1.712 5.421 1.00 98.75 94 LEU A N 1
ATOM 654 C CA . LEU A 1 94 ? -4.093 1.617 3.969 1.00 98.75 94 LEU A CA 1
ATOM 655 C C . LEU A 1 94 ? -4.291 3.000 3.342 1.00 98.75 94 LEU A C 1
ATOM 657 O O . LEU A 1 94 ? -5.126 3.780 3.807 1.00 98.75 94 LEU A O 1
ATOM 661 N N . LEU A 1 95 ? -3.543 3.278 2.273 1.00 98.75 95 LEU A N 1
ATOM 662 C CA . LEU A 1 95 ? -3.722 4.431 1.389 1.00 98.75 95 LEU A CA 1
ATOM 663 C C . LEU A 1 95 ? -4.160 3.940 0.007 1.00 98.75 95 LEU A C 1
ATOM 665 O O . LEU A 1 95 ? -3.573 2.997 -0.529 1.00 98.75 95 LEU A O 1
ATOM 669 N N . ALA A 1 96 ? -5.167 4.588 -0.578 1.00 98.31 96 ALA A N 1
ATOM 670 C CA . ALA A 1 96 ? -5.682 4.216 -1.894 1.00 98.31 96 ALA A CA 1
ATOM 671 C C . ALA A 1 96 ? -5.660 5.375 -2.896 1.00 98.31 96 ALA A C 1
ATOM 673 O O . ALA A 1 96 ? -5.905 6.529 -2.559 1.00 98.31 96 ALA A O 1
ATOM 674 N N . GLU A 1 97 ? -5.446 5.062 -4.167 1.00 97.69 97 GLU A N 1
ATOM 675 C CA . GLU A 1 97 ? -5.644 5.958 -5.304 1.00 97.69 97 GLU A CA 1
ATOM 676 C C . GLU A 1 97 ? -6.750 5.432 -6.230 1.00 97.69 97 GLU A C 1
ATOM 678 O O . GLU A 1 97 ? -7.240 4.314 -6.070 1.00 97.69 97 GLU A O 1
ATOM 683 N N . ARG A 1 98 ? -7.149 6.251 -7.214 1.00 96.75 98 ARG A N 1
ATOM 684 C CA . ARG A 1 98 ? -7.971 5.799 -8.342 1.00 96.75 98 ARG A CA 1
ATOM 685 C C . ARG A 1 98 ? -7.101 5.705 -9.588 1.00 96.75 98 ARG A C 1
ATOM 687 O O . ARG A 1 98 ? -6.521 6.707 -10.001 1.00 96.75 98 ARG A O 1
ATOM 694 N N . VAL A 1 99 ? -7.040 4.521 -10.190 1.00 97.38 99 VAL A N 1
ATOM 695 C CA . VAL A 1 99 ? -6.278 4.243 -11.416 1.00 97.38 99 VAL A CA 1
ATOM 696 C C . VAL A 1 99 ? -7.210 3.555 -12.402 1.00 97.38 99 VAL A C 1
ATOM 698 O O . VAL A 1 99 ? -7.781 2.515 -12.088 1.00 97.38 99 VAL A O 1
ATOM 701 N N . ASP A 1 100 ? -7.414 4.159 -13.574 1.00 95.81 100 ASP A N 1
ATOM 702 C CA . ASP A 1 100 ? -8.337 3.663 -14.609 1.00 95.81 100 ASP A CA 1
ATOM 703 C C . ASP A 1 100 ? -9.732 3.300 -14.061 1.00 95.81 100 ASP A C 1
ATOM 705 O O . ASP A 1 100 ? -10.303 2.257 -14.378 1.00 95.81 100 ASP A O 1
ATOM 709 N N . GLY A 1 101 ? -10.260 4.151 -13.174 1.00 94.69 101 GLY A N 1
ATOM 710 C CA . GLY A 1 101 ? -11.566 3.973 -12.531 1.00 94.69 101 GLY A CA 1
ATOM 711 C C . GLY A 1 101 ? -11.598 2.980 -11.363 1.00 94.69 101 GLY A C 1
ATOM 712 O O . GLY A 1 101 ? -12.601 2.941 -10.658 1.00 94.69 101 GLY A O 1
ATOM 713 N N . ARG A 1 102 ? -10.514 2.239 -11.109 1.00 96.31 102 ARG A N 1
ATOM 714 C CA . ARG A 1 102 ? -10.417 1.222 -10.050 1.00 96.31 102 ARG A CA 1
ATOM 715 C C . ARG A 1 102 ? -9.728 1.741 -8.803 1.00 96.31 102 ARG A C 1
ATOM 717 O O . ARG A 1 102 ? -8.921 2.671 -8.874 1.00 96.31 102 ARG A O 1
ATOM 724 N N . VAL A 1 103 ? -9.996 1.090 -7.677 1.00 98.12 103 VAL A N 1
ATOM 725 C CA . VAL A 1 103 ? -9.206 1.266 -6.458 1.00 98.12 103 VAL A CA 1
ATOM 726 C C . VAL A 1 103 ? -7.804 0.705 -6.690 1.00 98.12 103 VAL A C 1
ATOM 728 O O . VAL A 1 103 ? -7.621 -0.421 -7.158 1.00 98.12 103 VAL A O 1
ATOM 731 N N . HIS A 1 104 ? -6.798 1.510 -6.374 1.00 98.56 104 HIS A N 1
ATOM 732 C CA . HIS A 1 104 ? -5.399 1.117 -6.382 1.00 98.56 104 HIS A CA 1
ATOM 733 C C . HIS A 1 104 ? -4.837 1.255 -4.971 1.00 98.56 104 HIS A C 1
ATOM 735 O O . HIS A 1 104 ? -4.800 2.360 -4.435 1.00 98.56 104 HIS A O 1
ATOM 741 N N . VAL A 1 105 ? -4.413 0.154 -4.356 1.00 98.50 105 VAL A N 1
ATOM 742 C CA . VAL A 1 105 ? -3.756 0.178 -3.046 1.00 98.50 105 VAL A CA 1
ATOM 743 C C . VAL A 1 105 ? -2.346 0.719 -3.245 1.00 98.50 105 VAL A C 1
ATOM 745 O O . VAL A 1 105 ? -1.464 0.001 -3.708 1.00 98.50 105 VAL A O 1
ATOM 748 N N . ALA A 1 106 ? -2.161 1.995 -2.909 1.00 97.06 106 ALA A N 1
ATOM 749 C CA . ALA A 1 106 ? -0.873 2.675 -2.990 1.00 97.06 106 ALA A CA 1
ATOM 750 C C . ALA A 1 106 ? 0.035 2.298 -1.815 1.00 97.06 106 ALA A C 1
ATOM 752 O O . ALA A 1 106 ? 1.249 2.276 -1.965 1.00 97.06 106 ALA A O 1
ATOM 753 N N . GLN A 1 107 ? -0.557 1.997 -0.654 1.00 96.38 107 GLN A N 1
ATOM 754 C CA . GLN A 1 107 ? 0.170 1.532 0.522 1.00 96.38 107 GLN A CA 1
ATOM 755 C C . GLN A 1 107 ? -0.729 0.672 1.403 1.00 96.38 107 GLN A C 1
ATOM 757 O O . GLN A 1 107 ? -1.886 1.024 1.631 1.00 96.38 107 GLN A O 1
ATOM 762 N N . VAL A 1 108 ? -0.188 -0.410 1.958 1.00 97.56 108 VAL A N 1
ATOM 763 C CA . VAL A 1 108 ? -0.801 -1.144 3.069 1.00 97.56 108 VAL A CA 1
ATOM 764 C C . VAL A 1 108 ? 0.291 -1.643 4.006 1.00 97.56 108 VAL A C 1
ATOM 766 O O . VAL A 1 108 ? 1.170 -2.399 3.597 1.00 97.56 108 VAL A O 1
ATOM 769 N N . SER A 1 109 ? 0.215 -1.237 5.271 1.00 96.94 109 SER A N 1
ATOM 770 C CA . SER A 1 109 ? 1.246 -1.534 6.271 1.00 96.94 109 SER A CA 1
ATOM 771 C C . SER A 1 109 ? 0.601 -2.044 7.551 1.00 96.94 109 SER A C 1
ATOM 773 O O . SER A 1 109 ? -0.431 -1.539 7.999 1.00 96.94 109 SER A O 1
ATOM 775 N N . VAL A 1 110 ? 1.197 -3.086 8.128 1.00 97.06 110 VAL A N 1
ATOM 776 C CA . VAL A 1 110 ? 0.712 -3.762 9.336 1.00 97.06 110 VAL A CA 1
ATOM 777 C C . VAL A 1 110 ? 1.850 -3.809 10.339 1.00 97.06 110 VAL A C 1
ATOM 779 O O . VAL A 1 110 ? 2.938 -4.283 10.010 1.00 97.06 110 VAL A O 1
ATOM 782 N N . ASP A 1 111 ? 1.586 -3.368 11.566 1.00 96.50 111 ASP A N 1
ATOM 783 C CA . ASP A 1 111 ? 2.548 -3.496 12.652 1.00 96.50 111 ASP A CA 1
ATOM 784 C C . ASP A 1 111 ? 2.847 -4.991 12.891 1.00 96.50 111 ASP A C 1
ATOM 786 O O . ASP A 1 111 ? 1.913 -5.789 13.066 1.00 96.50 111 ASP A O 1
ATOM 790 N N . PRO A 1 112 ? 4.132 -5.392 12.907 1.00 94.31 112 PRO A N 1
ATOM 791 C CA . PRO A 1 112 ? 4.560 -6.750 13.203 1.00 94.31 112 PRO A CA 1
ATOM 792 C C . PRO A 1 112 ? 3.923 -7.387 14.445 1.00 94.31 112 PRO A C 1
ATOM 794 O O . PRO A 1 112 ? 3.664 -8.592 14.422 1.00 94.31 112 PRO A O 1
ATOM 797 N N . ALA A 1 113 ? 3.622 -6.604 15.486 1.00 94.44 113 ALA A N 1
ATOM 798 C CA . ALA A 1 113 ? 2.975 -7.060 16.716 1.00 94.44 113 ALA A CA 1
ATOM 799 C C . ALA A 1 113 ? 1.570 -7.646 16.489 1.00 94.44 113 ALA A C 1
ATOM 801 O O . ALA A 1 113 ? 1.098 -8.439 17.301 1.00 94.44 113 ALA A O 1
ATOM 802 N N . TYR A 1 114 ? 0.915 -7.301 15.375 1.00 94.12 114 TYR A N 1
ATOM 803 C CA . TYR A 1 114 ? -0.419 -7.789 15.007 1.00 94.12 114 TYR A CA 1
ATOM 804 C C . TYR A 1 114 ? -0.410 -8.661 13.740 1.00 94.12 114 TYR A C 1
ATOM 806 O O . TYR A 1 114 ? -1.439 -8.841 13.074 1.00 94.12 114 TYR A O 1
ATOM 814 N N . ARG A 1 115 ? 0.749 -9.232 13.376 1.00 88.12 115 ARG A N 1
ATOM 815 C CA . ARG A 1 115 ? 0.847 -10.212 12.281 1.00 88.12 115 ARG A CA 1
ATOM 816 C C . ARG A 1 115 ? -0.062 -11.416 12.538 1.00 88.12 115 ARG A C 1
ATOM 818 O O . ARG A 1 115 ? -0.330 -11.805 13.667 1.00 88.12 115 ARG A O 1
ATOM 825 N N . GLY A 1 116 ? -0.570 -12.006 11.457 1.00 89.19 116 GLY A N 1
ATOM 826 C CA . GLY A 1 116 ? -1.498 -13.142 11.524 1.00 89.19 116 GLY A CA 1
ATOM 827 C C . GLY A 1 116 ? -2.955 -12.770 11.832 1.00 89.19 116 GLY A C 1
ATOM 828 O O . GLY A 1 116 ? -3.843 -13.565 11.546 1.00 89.19 116 GLY A O 1
ATOM 829 N N . MET A 1 117 ? -3.242 -11.543 12.285 1.00 94.06 117 MET A N 1
ATOM 830 C CA . MET A 1 117 ? -4.611 -11.084 12.587 1.00 94.06 117 MET A CA 1
ATOM 831 C C . MET A 1 117 ? -5.400 -10.602 11.356 1.00 94.06 117 MET A C 1
ATOM 833 O O . MET A 1 117 ? -6.482 -10.039 11.488 1.00 94.06 117 MET A O 1
ATOM 837 N N . ARG A 1 118 ? -4.857 -10.798 10.146 1.00 95.56 118 ARG A N 1
ATOM 838 C CA . ARG A 1 118 ? -5.479 -10.428 8.859 1.00 95.56 118 ARG A CA 1
ATOM 839 C C . ARG A 1 118 ? -5.870 -8.943 8.720 1.00 95.56 118 ARG A C 1
ATOM 841 O O . ARG A 1 118 ? -6.708 -8.626 7.884 1.00 95.56 118 ARG A O 1
ATOM 848 N N . LEU A 1 119 ? -5.236 -8.026 9.460 1.00 97.25 119 LEU A N 1
ATOM 849 C CA . LEU A 1 119 ? -5.593 -6.595 9.433 1.00 97.25 119 LEU A CA 1
ATOM 850 C C . LEU A 1 119 ? -5.437 -5.960 8.042 1.00 97.25 119 LEU A C 1
ATOM 852 O O . LEU A 1 119 ? -6.335 -5.260 7.587 1.00 97.25 119 LEU A O 1
ATOM 856 N N . GLY A 1 120 ? -4.329 -6.242 7.345 1.00 96.88 120 GLY A N 1
ATOM 857 C CA . GLY A 1 120 ? -4.106 -5.747 5.980 1.00 96.88 120 GLY A CA 1
ATOM 858 C C . GLY A 1 120 ? -5.147 -6.271 4.987 1.00 96.88 120 GLY A C 1
ATOM 859 O O . GLY A 1 120 ? -5.690 -5.504 4.202 1.00 96.88 120 GLY A O 1
ATOM 860 N N . ALA A 1 121 ? -5.504 -7.556 5.083 1.00 97.44 121 ALA A N 1
ATOM 861 C CA . ALA A 1 121 ? -6.565 -8.139 4.262 1.00 97.44 121 ALA A CA 1
ATOM 862 C C . ALA A 1 121 ? -7.926 -7.486 4.548 1.00 97.44 121 ALA A C 1
ATOM 864 O O . ALA A 1 121 ? -8.630 -7.127 3.615 1.00 97.44 121 ALA A O 1
ATOM 865 N N . ALA A 1 122 ? -8.256 -7.254 5.823 1.00 98.19 122 ALA A N 1
ATOM 866 C CA . ALA A 1 122 ? -9.494 -6.583 6.208 1.00 98.19 122 ALA A CA 1
ATOM 867 C C . ALA A 1 122 ? -9.569 -5.137 5.683 1.00 98.19 122 ALA A C 1
ATOM 869 O O . ALA A 1 122 ? -10.644 -4.683 5.304 1.00 98.19 122 ALA A O 1
ATOM 870 N N . LEU A 1 123 ? -8.442 -4.417 5.631 1.00 98.62 123 LEU A N 1
ATOM 871 C CA . LEU A 1 123 ? -8.371 -3.089 5.013 1.00 98.62 123 LEU A CA 1
ATOM 872 C C . LEU A 1 123 ? -8.576 -3.147 3.496 1.00 98.62 123 LEU A C 1
ATOM 874 O O . LEU A 1 123 ? -9.307 -2.318 2.964 1.00 98.62 123 LEU A O 1
ATOM 878 N N . ILE A 1 124 ? -7.973 -4.123 2.813 1.00 98.38 124 ILE A N 1
ATOM 879 C CA . ILE A 1 124 ? -8.160 -4.325 1.369 1.00 98.38 124 ILE A CA 1
ATOM 880 C C . ILE A 1 124 ? -9.625 -4.663 1.060 1.00 98.38 124 ILE A C 1
ATOM 882 O O . ILE A 1 124 ? -10.206 -4.077 0.156 1.00 98.38 124 ILE A O 1
ATOM 886 N N . ASP A 1 125 ? -10.243 -5.550 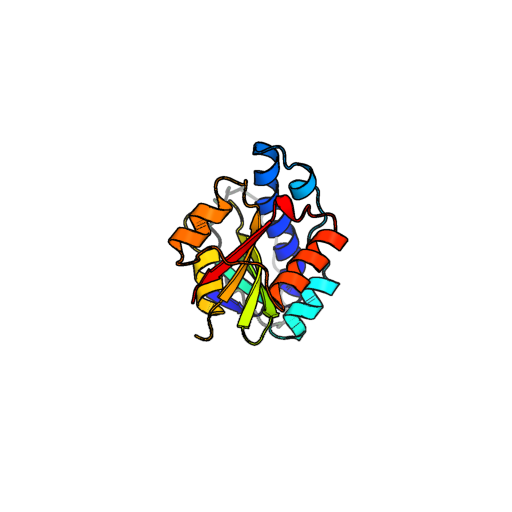1.841 1.00 98.19 125 ASP A N 1
ATOM 887 C CA . ASP A 1 125 ? -11.664 -5.893 1.706 1.00 98.19 125 ASP A CA 1
ATOM 888 C C . ASP A 1 125 ? -12.573 -4.688 1.978 1.00 98.19 125 ASP A C 1
ATOM 890 O O . ASP A 1 125 ? -13.596 -4.526 1.323 1.00 98.19 125 ASP A O 1
ATOM 894 N N . HIS A 1 126 ? -12.193 -3.813 2.912 1.00 98.31 126 HIS A N 1
ATOM 895 C CA . HIS A 1 126 ? -12.963 -2.613 3.231 1.00 98.31 126 HIS A CA 1
ATOM 896 C C . HIS A 1 126 ? -12.987 -1.583 2.096 1.00 98.31 126 HIS A C 1
ATOM 898 O O . HIS A 1 126 ? -13.982 -0.876 1.946 1.00 98.31 126 HIS A O 1
ATOM 904 N N . VAL A 1 127 ? -11.900 -1.466 1.329 1.00 97.75 127 VAL A N 1
ATOM 905 C CA . VAL A 1 127 ? -11.818 -0.515 0.208 1.00 97.75 127 VAL A CA 1
ATOM 906 C C . VAL A 1 127 ? -12.275 -1.108 -1.121 1.00 97.75 127 VAL A C 1
ATOM 908 O O . VAL A 1 127 ? -12.229 -0.411 -2.130 1.00 97.75 127 VAL A O 1
ATOM 911 N N . ASP A 1 128 ? -12.708 -2.367 -1.138 1.00 96.50 128 ASP A N 1
ATOM 912 C CA . ASP A 1 128 ? -13.265 -2.995 -2.331 1.00 96.50 128 ASP A CA 1
ATOM 913 C C . ASP A 1 128 ? -14.638 -2.405 -2.661 1.00 96.50 128 ASP A C 1
ATOM 915 O O . ASP A 1 128 ? -15.591 -2.555 -1.895 1.00 96.50 128 ASP A O 1
ATOM 919 N N . ASP A 1 129 ? -14.744 -1.731 -3.805 1.00 95.38 129 ASP A N 1
ATOM 920 C CA . ASP A 1 129 ? -16.009 -1.198 -4.317 1.00 95.38 129 ASP A CA 1
ATOM 921 C C . ASP A 1 129 ? -16.675 -2.128 -5.348 1.00 95.38 129 ASP A C 1
ATOM 923 O O . ASP A 1 129 ? -17.706 -1.775 -5.922 1.00 95.38 129 ASP A O 1
ATOM 927 N N . GLY A 1 130 ? -16.111 -3.322 -5.577 1.00 95.06 130 GLY A N 1
ATOM 928 C CA . GLY A 1 130 ? -16.596 -4.298 -6.554 1.00 95.06 130 GLY A CA 1
ATOM 929 C C . GLY A 1 130 ? -16.166 -4.018 -7.999 1.00 95.06 130 GLY A C 1
ATOM 930 O O . GLY A 1 130 ? -16.536 -4.776 -8.894 1.00 95.06 130 GLY A O 1
ATOM 931 N N . GLY A 1 131 ? -15.389 -2.956 -8.254 1.00 94.38 131 GLY A N 1
ATOM 932 C CA . GLY A 1 131 ? -14.808 -2.646 -9.570 1.00 94.38 131 GLY A CA 1
ATOM 933 C C . GLY A 1 131 ? -13.468 -3.342 -9.862 1.00 94.38 131 GLY A C 1
ATOM 934 O O . GLY A 1 131 ? -12.874 -3.133 -10.931 1.00 94.38 131 GLY A O 1
ATOM 935 N N . GLY A 1 132 ? -12.990 -4.146 -8.913 1.00 96.00 132 GLY A N 1
ATOM 936 C CA . GLY A 1 132 ? -11.666 -4.755 -8.890 1.00 96.00 132 GLY A CA 1
ATOM 937 C C . GLY A 1 132 ? -10.605 -3.830 -8.282 1.00 96.00 132 GLY A C 1
ATOM 938 O O . GLY A 1 132 ? -10.577 -2.622 -8.529 1.00 96.00 132 GLY A O 1
ATOM 939 N N . ILE A 1 133 ? -9.690 -4.413 -7.508 1.00 98.12 133 ILE A N 1
ATOM 940 C CA . ILE A 1 133 ? -8.609 -3.719 -6.800 1.00 98.12 133 ILE A CA 1
ATOM 941 C C . ILE A 1 133 ? -7.272 -4.018 -7.462 1.00 98.12 133 ILE A C 1
ATOM 943 O O . ILE A 1 133 ? -6.950 -5.167 -7.754 1.00 98.12 133 ILE A O 1
ATOM 947 N N . THR A 1 134 ? -6.441 -2.995 -7.631 1.00 98.50 134 THR A N 1
ATOM 948 C CA . THR A 1 134 ? -5.065 -3.144 -8.118 1.00 98.50 134 THR A CA 1
ATOM 949 C C . THR A 1 134 ? -4.037 -2.759 -7.062 1.00 98.50 134 THR A C 1
ATOM 951 O O . THR A 1 134 ? -4.345 -2.023 -6.130 1.00 98.50 134 THR A O 1
ATOM 954 N N . LEU A 1 135 ? -2.809 -3.247 -7.212 1.00 98.44 135 LEU A N 1
ATOM 955 C CA . LEU A 1 135 ? -1.639 -2.803 -6.452 1.00 98.44 135 LEU A CA 1
ATOM 956 C C . LEU A 1 135 ? -0.358 -3.039 -7.253 1.00 98.44 135 LEU A C 1
ATOM 958 O O . LEU A 1 135 ? -0.351 -3.808 -8.221 1.00 98.44 135 LEU A O 1
ATOM 962 N N . THR A 1 136 ? 0.726 -2.414 -6.817 1.00 96.94 136 THR A N 1
ATOM 963 C CA . THR A 1 136 ? 2.100 -2.743 -7.207 1.00 96.94 136 THR A CA 1
ATOM 964 C C . THR A 1 136 ? 2.856 -3.292 -6.001 1.00 96.94 136 THR A C 1
ATOM 966 O O . THR A 1 136 ? 2.644 -2.889 -4.859 1.00 96.94 136 THR A O 1
ATOM 969 N N . THR A 1 137 ? 3.730 -4.269 -6.225 1.00 95.19 137 THR A N 1
ATOM 970 C CA . THR A 1 137 ? 4.570 -4.829 -5.161 1.00 95.19 137 THR A CA 1
ATOM 971 C C . THR A 1 137 ? 5.908 -5.310 -5.711 1.00 95.19 137 THR A C 1
ATOM 973 O O . THR A 1 137 ? 6.106 -5.334 -6.924 1.00 95.19 137 THR A O 1
ATOM 976 N N . PHE A 1 138 ? 6.833 -5.691 -4.832 1.00 92.69 138 PHE A N 1
ATOM 977 C CA . PHE A 1 138 ? 8.099 -6.294 -5.243 1.00 92.69 138 PHE A CA 1
ATOM 978 C C . PHE A 1 138 ? 7.894 -7.747 -5.682 1.00 92.69 138 PHE A C 1
ATOM 980 O O . PHE A 1 138 ? 7.309 -8.541 -4.939 1.00 92.69 138 PHE A O 1
ATOM 987 N N . ALA A 1 139 ? 8.395 -8.091 -6.868 1.00 87.75 139 ALA A N 1
ATOM 988 C CA . ALA A 1 139 ? 8.299 -9.427 -7.449 1.00 87.75 139 ALA A CA 1
ATOM 989 C C . ALA A 1 139 ? 9.119 -10.464 -6.662 1.00 87.75 139 ALA A C 1
ATOM 991 O O . ALA A 1 139 ? 8.630 -11.566 -6.408 1.00 87.75 139 ALA A O 1
ATOM 992 N N . ASP A 1 140 ? 10.319 -10.074 -6.220 1.00 85.00 140 ASP A N 1
ATOM 993 C CA . ASP A 1 140 ? 11.314 -10.982 -5.632 1.00 85.00 140 ASP A CA 1
ATOM 994 C C . ASP A 1 140 ? 11.228 -11.102 -4.105 1.00 85.00 140 ASP A C 1
ATOM 996 O O . ASP A 1 140 ? 11.928 -11.909 -3.496 1.00 85.00 140 ASP A O 1
ATOM 1000 N N . VAL A 1 141 ? 10.346 -10.330 -3.460 1.00 89.44 141 VAL A N 1
ATOM 1001 C CA . VAL A 1 141 ? 10.145 -10.407 -2.008 1.00 89.44 141 VAL A CA 1
ATOM 1002 C C . VAL A 1 141 ? 9.287 -11.638 -1.673 1.00 89.44 141 VAL A C 1
ATOM 1004 O O . VAL A 1 141 ? 8.096 -11.653 -2.015 1.00 89.44 141 VAL A O 1
ATOM 1007 N N . PRO A 1 142 ? 9.823 -12.658 -0.961 1.00 87.19 142 PRO A N 1
ATOM 1008 C CA . PRO A 1 142 ? 9.187 -13.977 -0.854 1.00 87.19 142 PRO A CA 1
ATOM 1009 C C . PRO A 1 142 ? 7.803 -13.981 -0.200 1.00 87.19 142 PRO A C 1
ATOM 1011 O O . PRO A 1 142 ? 7.005 -14.886 -0.442 1.00 87.19 142 PRO A O 1
ATOM 1014 N N . TRP A 1 143 ? 7.494 -12.990 0.641 1.00 86.88 143 TRP A N 1
ATOM 1015 C CA . TRP A 1 143 ? 6.194 -12.899 1.307 1.00 86.88 143 TRP A CA 1
ATOM 1016 C C . TRP A 1 143 ? 5.153 -12.086 0.534 1.00 86.88 143 TRP A C 1
ATOM 1018 O O . TRP A 1 143 ? 3.966 -12.353 0.708 1.00 86.88 143 TRP A O 1
ATOM 1028 N N . ASN A 1 144 ? 5.546 -11.148 -0.333 1.00 88.31 144 ASN A N 1
ATOM 1029 C CA . ASN A 1 144 ? 4.618 -10.195 -0.951 1.00 88.31 144 ASN A CA 1
ATOM 1030 C C . ASN A 1 144 ? 3.678 -10.872 -1.953 1.00 88.31 144 ASN A C 1
ATOM 1032 O O . ASN A 1 144 ? 2.478 -11.014 -1.701 1.00 88.31 144 ASN A O 1
ATOM 1036 N N . ALA A 1 145 ? 4.209 -11.342 -3.083 1.00 82.06 145 ALA A N 1
ATOM 1037 C CA . ALA A 1 145 ? 3.373 -11.910 -4.136 1.00 82.06 145 ALA A CA 1
ATOM 1038 C C . ALA A 1 145 ? 2.561 -13.137 -3.657 1.00 82.06 145 ALA A C 1
ATOM 1040 O O . ALA A 1 145 ? 1.369 -13.218 -3.967 1.00 82.06 145 ALA A O 1
ATOM 1041 N N . PRO A 1 146 ? 3.106 -14.078 -2.852 1.00 88.81 146 PRO A N 1
ATOM 1042 C CA . PRO A 1 146 ? 2.303 -15.163 -2.288 1.00 88.81 146 PRO A CA 1
ATOM 1043 C C . PRO A 1 146 ? 1.219 -14.696 -1.312 1.00 88.81 146 PRO A C 1
ATOM 1045 O O . PRO A 1 146 ? 0.171 -15.335 -1.232 1.00 88.81 146 PRO A O 1
ATOM 1048 N N . HIS A 1 147 ? 1.438 -13.621 -0.548 1.00 92.31 147 HIS A N 1
ATOM 1049 C CA . HIS A 1 147 ? 0.396 -13.053 0.308 1.00 92.31 147 HIS A CA 1
ATOM 1050 C C . HIS A 1 147 ? -0.789 -12.569 -0.534 1.00 92.31 147 HIS A C 1
ATOM 1052 O O . HIS A 1 147 ? -1.909 -13.036 -0.327 1.00 92.31 147 HIS A O 1
ATOM 1058 N N . TYR A 1 148 ? -0.536 -11.732 -1.541 1.00 96.00 148 TYR A N 1
ATOM 1059 C CA . TYR A 1 148 ? -1.598 -11.178 -2.382 1.00 96.00 148 TYR A CA 1
ATOM 1060 C C . TYR A 1 148 ? -2.305 -12.241 -3.230 1.00 96.00 148 TYR A C 1
ATOM 1062 O O . TYR A 1 148 ? -3.529 -12.205 -3.351 1.00 96.00 148 TYR A O 1
ATOM 1070 N N . ARG A 1 149 ? -1.589 -13.262 -3.724 1.00 95.75 149 ARG A N 1
ATOM 1071 C CA . ARG A 1 149 ? -2.221 -14.404 -4.414 1.00 95.75 149 ARG A CA 1
ATOM 1072 C C . ARG A 1 149 ? -3.252 -15.123 -3.544 1.00 95.75 149 ARG A C 1
ATOM 1074 O O . ARG A 1 149 ? -4.328 -15.456 -4.029 1.00 95.75 149 ARG A O 1
ATOM 1081 N N . ARG A 1 150 ? -2.976 -15.309 -2.246 1.00 95.38 150 ARG A N 1
ATOM 1082 C CA . ARG A 1 150 ? -3.944 -15.903 -1.299 1.00 95.38 150 ARG A CA 1
ATOM 1083 C C . ARG A 1 150 ? -5.167 -15.017 -1.055 1.00 95.38 150 ARG A C 1
ATOM 1085 O O . ARG A 1 150 ? -6.198 -15.531 -0.638 1.00 95.38 150 ARG A O 1
ATOM 1092 N N . LEU A 1 151 ? -5.056 -13.713 -1.301 1.00 96.44 151 LEU A N 1
ATOM 1093 C CA . LEU A 1 151 ? -6.171 -12.765 -1.240 1.00 96.44 151 LEU A CA 1
ATOM 1094 C C . LEU A 1 151 ? -6.948 -12.665 -2.563 1.00 96.44 151 LEU A C 1
ATOM 1096 O O . LEU A 1 151 ? -7.845 -11.836 -2.662 1.00 96.44 151 LEU A O 1
ATOM 1100 N N . GLY A 1 152 ? -6.621 -13.490 -3.565 1.00 97.44 152 GLY A N 1
ATOM 1101 C CA . GLY A 1 152 ? -7.292 -13.507 -4.867 1.00 97.44 152 GLY A CA 1
ATOM 1102 C C . GLY A 1 152 ? -6.660 -12.593 -5.918 1.00 97.44 152 GLY A C 1
ATOM 1103 O O . GLY A 1 152 ? -7.198 -12.474 -7.017 1.00 97.44 152 GLY A O 1
ATOM 1104 N N . PHE A 1 153 ? -5.519 -11.963 -5.622 1.00 98.31 153 PHE A N 1
ATOM 1105 C CA . PHE A 1 153 ? -4.809 -11.170 -6.619 1.00 98.31 153 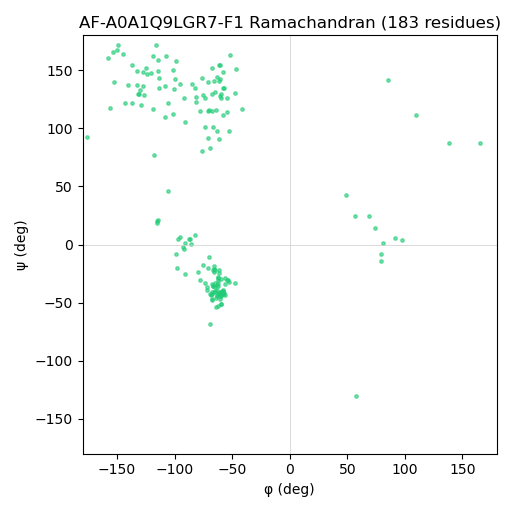PHE A CA 1
ATOM 1106 C C . PHE A 1 153 ? -4.061 -12.061 -7.615 1.00 98.31 153 PHE A C 1
ATOM 1108 O O . PHE A 1 153 ? -3.427 -13.054 -7.253 1.00 98.31 153 PHE A O 1
ATOM 1115 N N . ARG A 1 154 ? -4.038 -11.647 -8.877 1.00 97.31 154 ARG A N 1
ATOM 1116 C CA . ARG A 1 154 ? -3.235 -12.247 -9.946 1.00 97.31 154 ARG A CA 1
ATOM 1117 C C . ARG A 1 154 ? -2.350 -11.198 -10.604 1.00 97.31 154 ARG A C 1
ATOM 1119 O O . ARG A 1 154 ? -2.703 -10.023 -10.633 1.00 97.31 154 ARG A O 1
ATOM 1126 N N . VAL A 1 155 ? -1.210 -11.636 -11.130 1.00 97.00 155 VAL A N 1
ATOM 1127 C CA . VAL A 1 155 ? -0.296 -10.769 -11.885 1.00 97.00 155 VAL A CA 1
ATOM 1128 C C . VAL A 1 155 ? -0.971 -10.320 -13.180 1.00 97.00 155 VAL A C 1
ATOM 1130 O O . VAL A 1 155 ? -1.685 -11.103 -13.814 1.00 97.00 155 VAL A O 1
ATOM 1133 N N . VAL A 1 156 ? -0.753 -9.061 -13.548 1.00 97.06 156 VAL A N 1
ATOM 1134 C CA . VAL A 1 156 ? -1.187 -8.473 -14.818 1.00 97.06 156 VAL A CA 1
ATOM 1135 C C . VAL A 1 156 ? -0.086 -7.611 -15.406 1.00 97.06 156 VAL A C 1
ATOM 1137 O O . VAL A 1 156 ? 0.741 -7.062 -14.680 1.00 97.06 156 VAL A O 1
ATOM 1140 N N . GLU A 1 157 ? -0.117 -7.464 -16.725 1.00 96.44 157 GLU A N 1
ATOM 1141 C CA . GLU A 1 157 ? 0.752 -6.532 -17.432 1.00 96.44 157 GLU A CA 1
ATOM 1142 C C . GLU A 1 157 ? 0.488 -5.088 -16.989 1.00 96.44 157 GLU A C 1
ATOM 1144 O O . GLU A 1 157 ? -0.659 -4.664 -16.799 1.00 96.44 157 GLU A O 1
ATOM 1149 N N . ALA A 1 158 ? 1.562 -4.312 -16.856 1.00 94.69 158 ALA A N 1
ATOM 1150 C CA . ALA A 1 158 ? 1.494 -2.897 -16.522 1.00 94.69 158 ALA A CA 1
ATOM 1151 C C . ALA A 1 158 ? 1.055 -2.086 -17.753 1.00 94.69 158 ALA A C 1
ATOM 1153 O O . ALA A 1 158 ? 1.868 -1.493 -18.457 1.00 94.69 158 ALA A O 1
ATOM 1154 N N . THR A 1 159 ? -0.249 -2.065 -18.028 1.00 95.75 159 THR A N 1
ATOM 1155 C CA . THR A 1 159 ? -0.852 -1.267 -19.111 1.00 95.75 159 THR A CA 1
ATOM 1156 C C . THR A 1 159 ? -1.628 -0.067 -18.569 1.00 95.75 159 THR A C 1
ATOM 1158 O O . THR A 1 159 ? -1.981 -0.036 -17.390 1.00 95.75 159 THR A O 1
ATOM 1161 N N . GLY A 1 160 ? -1.909 0.926 -19.419 1.00 96.06 160 GLY A N 1
ATOM 1162 C CA . GLY A 1 160 ? -2.756 2.069 -19.055 1.00 96.06 160 GLY A CA 1
ATOM 1163 C C . GLY A 1 160 ? -2.237 2.843 -17.839 1.00 96.06 160 GLY A C 1
ATOM 1164 O O . GLY A 1 160 ? -1.056 3.194 -17.757 1.00 96.06 160 GLY A O 1
ATOM 1165 N N . GLY A 1 161 ? -3.118 3.099 -16.878 1.00 97.06 161 GLY A N 1
ATOM 1166 C CA . GLY A 1 161 ? -2.814 3.770 -15.623 1.00 97.06 161 GLY A CA 1
ATOM 1167 C C . GLY A 1 161 ? -1.805 3.022 -14.750 1.00 97.06 161 GLY A C 1
ATOM 1168 O O . GLY A 1 161 ? -0.996 3.669 -14.087 1.00 97.06 161 GLY A O 1
ATOM 1169 N N . LEU A 1 162 ? -1.750 1.686 -14.801 1.00 97.56 162 LEU A N 1
ATOM 1170 C CA . LEU A 1 162 ? -0.734 0.915 -14.068 1.00 97.56 162 LEU A CA 1
ATOM 1171 C C . LEU A 1 162 ? 0.677 1.160 -14.620 1.00 97.56 162 LEU A C 1
ATOM 1173 O O . LEU A 1 162 ? 1.620 1.295 -13.844 1.00 97.56 162 LEU A O 1
ATOM 1177 N N . ALA A 1 163 ? 0.823 1.348 -15.936 1.00 97.12 163 ALA A N 1
ATOM 1178 C CA . ALA A 1 163 ? 2.097 1.769 -16.528 1.00 97.12 163 ALA A CA 1
ATOM 1179 C C . ALA A 1 163 ? 2.539 3.156 -16.020 1.00 97.12 163 ALA A C 1
ATOM 1181 O O . ALA A 1 163 ? 3.728 3.449 -15.895 1.00 97.12 163 ALA A O 1
ATOM 1182 N N . LEU A 1 164 ? 1.583 4.051 -15.737 1.00 97.06 164 LEU A N 1
ATOM 1183 C CA . LEU A 1 164 ? 1.861 5.357 -15.132 1.00 97.06 164 LEU A CA 1
ATOM 1184 C C . LEU A 1 164 ? 2.225 5.251 -13.648 1.00 97.06 164 LEU A C 1
ATOM 1186 O O . LEU A 1 164 ? 3.017 6.063 -13.178 1.00 97.06 164 LEU A O 1
ATOM 1190 N N . VAL A 1 165 ? 1.660 4.291 -12.912 1.00 97.25 165 VAL A N 1
ATOM 1191 C CA . VAL A 1 165 ? 2.062 4.008 -11.525 1.00 97.25 165 VAL A CA 1
ATOM 1192 C C . VAL A 1 165 ? 3.508 3.523 -11.493 1.00 97.25 165 VAL A C 1
ATOM 1194 O O . VAL A 1 165 ? 4.332 4.163 -10.850 1.00 97.25 165 VAL A O 1
ATOM 1197 N N . VAL A 1 166 ? 3.851 2.491 -12.271 1.00 96.75 166 VAL A N 1
ATOM 1198 C CA . VAL A 1 166 ? 5.221 1.942 -12.313 1.00 96.75 166 VAL A CA 1
ATOM 1199 C C . VAL A 1 166 ? 6.245 3.007 -12.722 1.00 96.75 166 VAL A C 1
ATOM 1201 O O . VAL A 1 166 ? 7.319 3.094 -12.138 1.00 96.75 166 VAL A O 1
ATOM 1204 N N . ARG A 1 167 ? 5.915 3.891 -13.675 1.00 96.44 167 ARG A N 1
ATOM 1205 C CA . ARG A 1 167 ? 6.798 5.017 -14.036 1.00 96.44 167 ARG A CA 1
ATOM 1206 C C . ARG A 1 167 ? 6.986 6.034 -12.908 1.00 96.44 167 ARG A C 1
ATOM 1208 O O . ARG A 1 167 ? 8.074 6.586 -12.779 1.00 96.44 167 ARG A O 1
ATOM 1215 N N . ARG A 1 168 ? 5.946 6.305 -12.112 1.00 94.62 168 ARG A N 1
ATOM 1216 C CA . ARG A 1 168 ? 6.047 7.197 -10.945 1.00 94.62 168 ARG A CA 1
ATOM 1217 C C . ARG A 1 168 ? 6.897 6.570 -9.844 1.00 94.62 168 ARG A C 1
ATOM 1219 O O . ARG A 1 168 ? 7.755 7.254 -9.306 1.00 94.62 168 ARG A O 1
ATOM 1226 N N . GLU A 1 169 ? 6.715 5.279 -9.580 1.00 94.12 169 GLU A N 1
ATOM 1227 C CA . GLU A 1 169 ? 7.582 4.499 -8.688 1.00 94.12 169 GLU A CA 1
ATOM 1228 C C . GLU A 1 169 ? 9.052 4.554 -9.137 1.00 94.12 169 GLU A C 1
ATOM 1230 O O . GLU A 1 169 ? 9.939 4.807 -8.324 1.00 94.12 169 GLU A O 1
ATOM 1235 N N . ALA A 1 170 ? 9.307 4.418 -10.442 1.00 93.75 170 ALA A N 1
ATOM 1236 C CA . ALA A 1 170 ? 10.647 4.522 -11.021 1.00 93.75 170 ALA A CA 1
ATOM 1237 C C . ALA A 1 170 ? 11.296 5.891 -10.799 1.00 93.75 170 ALA A C 1
ATOM 1239 O O . ALA A 1 170 ? 12.472 5.981 -10.456 1.00 93.75 170 ALA A O 1
ATOM 1240 N N . ALA A 1 171 ? 10.520 6.965 -10.955 1.00 93.06 171 ALA A N 1
ATOM 1241 C CA . ALA A 1 171 ? 10.986 8.326 -10.697 1.00 93.06 171 ALA A CA 1
ATOM 1242 C C . ALA A 1 171 ? 11.316 8.577 -9.212 1.00 93.06 171 ALA A C 1
ATOM 1244 O O . ALA A 1 171 ? 12.036 9.524 -8.906 1.00 93.06 171 ALA A O 1
ATOM 1245 N N . LEU A 1 172 ? 10.812 7.728 -8.311 1.00 87.44 172 LEU A N 1
ATOM 1246 C CA . LEU A 1 172 ? 11.111 7.731 -6.877 1.00 87.44 172 LEU A CA 1
ATOM 1247 C C . LEU A 1 172 ? 12.236 6.748 -6.500 1.00 87.44 172 LEU A C 1
ATOM 1249 O O . LEU A 1 172 ? 12.525 6.583 -5.322 1.00 87.44 172 LEU A O 1
ATOM 1253 N N . GLY A 1 173 ? 12.889 6.116 -7.483 1.00 88.56 173 GLY A N 1
ATOM 1254 C CA . GLY A 1 173 ? 14.060 5.260 -7.271 1.00 88.56 173 GLY A CA 1
ATOM 1255 C C . GLY A 1 173 ? 13.773 3.758 -7.194 1.00 88.56 173 GLY A C 1
ATOM 1256 O O . GLY A 1 173 ? 14.705 2.985 -6.985 1.00 88.56 173 GLY A O 1
ATOM 1257 N N . LEU A 1 174 ? 12.526 3.316 -7.396 1.00 89.56 174 LEU A N 1
ATOM 1258 C CA . LEU A 1 174 ? 12.199 1.887 -7.442 1.00 89.56 174 LEU A CA 1
ATOM 1259 C C . LEU A 1 174 ? 12.507 1.304 -8.828 1.00 89.56 174 LEU A C 1
ATOM 1261 O O . LEU A 1 174 ? 11.935 1.745 -9.819 1.00 89.56 174 LEU A O 1
ATOM 1265 N N . ASP A 1 175 ? 13.357 0.278 -8.914 1.00 91.75 175 ASP A N 1
ATOM 1266 C CA . ASP A 1 175 ? 13.652 -0.387 -10.192 1.00 91.75 175 ASP A CA 1
ATOM 1267 C C . ASP A 1 175 ? 12.392 -1.072 -10.763 1.00 91.75 175 ASP A C 1
ATOM 1269 O O . ASP A 1 175 ? 11.917 -2.041 -10.155 1.00 91.75 175 ASP A O 1
ATOM 1273 N N . PRO A 1 176 ? 11.870 -0.647 -11.935 1.00 91.69 176 PRO A N 1
ATOM 1274 C CA . PRO A 1 176 ? 10.702 -1.256 -12.568 1.00 91.69 176 PRO A CA 1
ATOM 1275 C C . PRO A 1 176 ? 10.822 -2.762 -12.790 1.00 91.69 176 PRO A C 1
ATOM 1277 O O . PRO A 1 176 ? 9.806 -3.450 -12.744 1.00 91.69 176 PRO A O 1
ATOM 1280 N N . ALA A 1 177 ? 12.035 -3.285 -13.007 1.00 91.06 177 ALA A N 1
ATOM 1281 C CA . ALA A 1 177 ? 12.259 -4.714 -13.223 1.00 91.06 177 ALA A CA 1
ATOM 1282 C C . ALA A 1 177 ? 11.931 -5.556 -11.979 1.00 91.06 177 ALA A C 1
ATOM 1284 O O . ALA A 1 177 ? 11.591 -6.731 -12.095 1.00 91.06 177 ALA A O 1
ATOM 1285 N N . THR A 1 178 ? 11.979 -4.943 -10.794 1.00 90.56 178 THR A N 1
ATOM 1286 C CA . THR A 1 178 ? 11.659 -5.588 -9.513 1.00 90.56 178 THR A CA 1
ATOM 1287 C C . THR A 1 178 ? 10.194 -5.411 -9.110 1.00 90.56 178 THR A C 1
ATOM 1289 O O . THR A 1 178 ? 9.772 -5.922 -8.069 1.00 90.56 178 THR A O 1
ATOM 1292 N N . ARG A 1 179 ? 9.397 -4.678 -9.901 1.00 93.88 179 ARG A N 1
ATOM 1293 C CA . ARG A 1 179 ? 7.991 -4.372 -9.611 1.00 93.88 179 ARG A CA 1
ATOM 1294 C C . ARG A 1 179 ? 7.065 -5.299 -10.383 1.00 93.88 179 ARG A C 1
ATOM 1296 O O . ARG A 1 179 ? 7.283 -5.607 -11.548 1.00 93.88 179 ARG A O 1
ATOM 1303 N N . VAL A 1 180 ? 5.974 -5.698 -9.741 1.00 95.31 180 VAL A N 1
ATOM 1304 C CA . VAL A 1 180 ? 4.890 -6.447 -10.375 1.00 95.31 180 VAL A CA 1
ATOM 1305 C C . VAL A 1 180 ? 3.547 -5.794 -10.072 1.00 95.31 180 VAL A C 1
ATOM 1307 O O . VAL A 1 180 ? 3.244 -5.466 -8.923 1.00 95.31 180 VAL A O 1
ATOM 1310 N N . CYS A 1 181 ? 2.729 -5.614 -11.110 1.00 97.56 181 CYS A N 1
ATOM 1311 C CA . CYS A 1 181 ? 1.342 -5.184 -10.975 1.00 97.56 181 CYS A CA 1
ATOM 1312 C C . CYS A 1 181 ? 0.442 -6.392 -10.710 1.00 97.56 181 CYS A C 1
ATOM 1314 O O . CYS A 1 181 ? 0.574 -7.445 -11.340 1.00 97.56 181 CYS A O 1
ATOM 1316 N N . MET A 1 182 ? -0.510 -6.238 -9.795 1.00 98.06 182 MET A N 1
ATOM 1317 C CA . MET A 1 182 ? -1.481 -7.280 -9.481 1.00 98.06 182 MET A CA 1
ATOM 1318 C C . MET A 1 182 ? -2.901 -6.718 -9.446 1.00 98.06 182 MET A C 1
ATOM 1320 O O . MET A 1 182 ? -3.106 -5.563 -9.076 1.00 98.06 182 MET A O 1
ATOM 1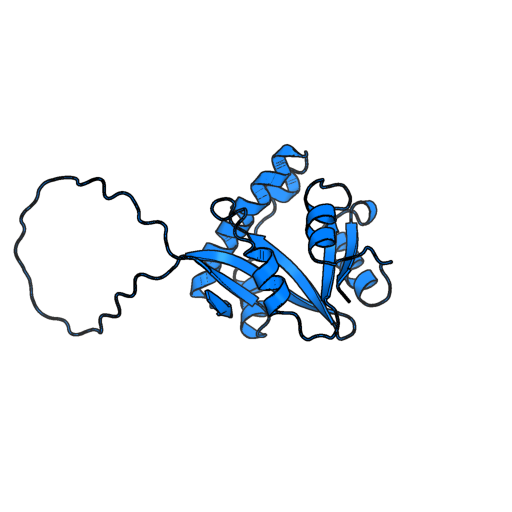324 N N . ILE A 1 183 ? -3.882 -7.552 -9.801 1.00 98.00 183 ILE A N 1
ATOM 1325 C CA . ILE A 1 183 ? -5.314 -7.244 -9.716 1.00 98.00 183 ILE A CA 1
ATOM 1326 C C . ILE A 1 183 ? -6.063 -8.337 -8.956 1.00 98.00 183 ILE A C 1
ATOM 1328 O O . ILE A 1 183 ? -5.854 -9.523 -9.216 1.00 98.00 183 ILE A O 1
ATOM 1332 N N . ARG A 1 184 ? -6.965 -7.940 -8.064 1.00 98.00 184 ARG A N 1
ATOM 1333 C CA . ARG A 1 184 ? -8.080 -8.753 -7.584 1.00 98.00 184 ARG A CA 1
ATOM 1334 C C . ARG A 1 184 ? -9.331 -8.281 -8.334 1.00 98.00 184 ARG A C 1
ATOM 1336 O O . ARG A 1 184 ? -9.663 -7.109 -8.190 1.00 98.00 184 ARG A O 1
ATOM 1343 N N . PRO A 1 185 ? -9.911 -9.108 -9.219 1.00 93.62 185 PRO A N 1
ATOM 1344 C CA . PRO A 1 185 ? -11.026 -8.702 -10.072 1.00 93.62 185 PRO A CA 1
ATOM 1345 C C . PRO A 1 185 ? -12.306 -8.436 -9.283 1.00 93.62 185 PRO A C 1
ATOM 1347 O O . PRO A 1 185 ? -12.463 -9.045 -8.202 1.00 93.62 185 PRO A O 1
#

Nearest PDB structures (foldseek):
  5isv-assembly2_B  TM=7.015E-01  e=5.919E-05  Escherichia coli O157:H7
  2cnt-assembly4_D  TM=6.716E-01  e=1.115E-04  Salmonella enterica subsp. enterica serovar Typhimurium str. LT2
  3ey5-assembly1_A  TM=6.108E-01  e=4.979E-03  Bacteroides thetaiotaomicron
  5jpq-assembly1_j  TM=7.099E-01  e=9.377E-03  Thermochaetoides thermophila
  4nex-assembly1_A  TM=5.763E-01  e=4.979E-03  Xylella fastidiosa Temecula1

pLDDT: mean 85.99, std 20.98, range [26.83, 98.81]

Solvent-accessible surface area (backbone atoms only — not comparable to full-atom values): 10862 Å² total; per-residue (Å²): 88,79,47,76,44,50,82,87,45,44,70,56,52,35,50,27,39,47,54,39,27,49,62,34,43,84,73,76,36,42,70,65,34,67,50,81,54,76,47,65,66,58,52,46,55,31,29,77,68,75,26,22,35,31,33,36,37,76,62,76,81,72,82,79,77,83,76,83,86,81,95,77,85,91,85,89,88,78,96,68,84,83,76,87,63,94,67,49,42,77,41,24,39,37,34,51,46,79,46,85,89,17,44,23,49,77,42,72,38,42,24,64,94,50,63,91,68,53,53,59,58,55,50,53,61,69,66,58,83,82,74,26,43,33,38,71,45,48,60,82,44,84,64,51,52,61,52,43,41,76,73,57,30,42,82,48,82,64,53,76,49,50,38,53,48,50,53,52,44,36,78,73,71,44,61,60,91,47,48,37,37,33,36,27,113

InterPro domains:
  IPR000182 GNAT domain [PF13508] (87-154)
  IPR000182 GNAT domain [PS51186] (1-185)
  IPR016181 Acyl-CoA N-acyltransferase [SSF55729] (2-157)

Foldseek 3Di:
DKDQDDLVCVVVQQVLLLQQQVVCVVVVPVVSNVDRGDDSVRSVVQRVVSFKMFDFDQPDDDPPPDDDDDDDDDDDDDDDDDPPDSGTHGQKMWGWDAFPNATETADIGGRPVCPPVCRSLVNVVVRDPVPKYKYKDFPPDVCPPVVVVVSQKDWDDCDGRSVVVLVVVVVVPDDSVRMTMIIRD

Secondary structure (DSSP, 8-state):
-EEE--GGGHHHHHHHHHHHHGGGGGGT-HHHHSSPPPPHHHHHHHHHTT-EEEEEEPPP--------------------------PPEEEEEEEEEEETTEEEEEEEEE-GGGTTS-HHHHHHHHT--SS-EEEEEESS-TTHHHHHHHTT-EEE---HHHHHHHHHHHHTT--GGGEEEEEE-

Organism: NCBI:txid1193682

Mean predicted aligned error: 8.27 Å

Radius of gyration: 19.86 Å; Cα contacts (8 Å, |Δi|>4): 265; chains: 1; bounding box: 36×37×69 Å